Protein AF-A0A177B9H1-F1 (afdb_monomer)

Sequence (365 aa):
MNKQKKHYKTKKKESKLYCICKSTECKTFMIQCDICNEWYHGKCMGIEEIYADCINSFECSNCSASNKPDYSLDQEFQNKKNIKPRKRSNYDQTNQSYDIQCTGFQCLNNSRINSKYCCDECGIKVALKRIECILPERLQNWKDLPSDNDKFNKKISNLLRKRETCQQKLDHIDKMCQQKLDQIDKFKKLKYEEPSCTEEDNQEIICFICGHDLQISQSQKHFQKCYAKAESGYRFGTFCKCEKIISDVICNHYMESSQLYCKRLKLMCPEHYKEQVVPYEICGYPLSDNNLKFNLRNCRNYKSDCTIHYNWDRLLHANFHLQKFSLLCKLDTLNTEIMYLEKNFKNRGNFLGILLHNTKIENCT

Secondary structure (DSSP, 8-state):
-----------------BTTTTB---SS-EEE-TTT--EEEGGGGT--GGGGGG-SS---HHHHHH-----SS--SSSTTSS------------------B--STT--SBPPTT-SSSSHHHHHHHHHHHHHHHHHHHHHHHHH-HHHHHHHHHHHHHHHHHHHHHHHHHHHHHHHHHHHHHHHHHHTTSPP-----------EEE-TTT--EEEHHHHHHHHHHHHHHHHHTS--EESSPPPHHHHTTB---EETTTTEEE-SBGGG-TTT------TT-B---B-SSSS----S-B--SBTTT-STTTTHHHHHHHHHHHHHHHHHHHHHHHHHHHHHHHHHHHHHHSHHHHHH---------

InterPro domains:
  IPR001965 Zinc finger, PHD-type [SM00249] (18-64)
  IPR011011 Zinc finger, FYVE/PHD-type [SSF57903] (13-68)
  IPR013083 Zinc finger, RING/FYVE/PHD-type [G3DSA:3.30.40.10] (5-83)
  IPR019786 Zinc finger, PHD-type, conserved site [PS01359] (19-63)
  IPR019787 Zinc finger, PHD-finger [PF00628] (19-63)
  IPR022056 CpG binding protein, C-terminal [PF12269] (127-355)
  IPR037869 Spp1/CFP1 [PTHR46174] (8-359)

Organism: NCBI:txid1819745

Nearest PDB structures (foldseek):
  2f6j-assembly1_A  TM=9.057E-01  e=1.512E-03  Homo sapiens
  2ri7-assembly1_A  TM=9.192E-01  e=2.006E-03  Homo sapiens
  8f8z-assembly2_B  TM=9.195E-01  e=2.980E-03  Homo sapiens
  8f8z-assembly1_A  TM=9.159E-01  e=4.955E-03  Homo sapiens
  1wep-assembly1_A  TM=7.464E-01  e=9.624E-04  Mus musculus

Radius of gyration: 37.11 Å; Cα contacts (8 Å, |Δi|>4): 330; chains: 1; bounding box: 72×91×104 Å

Foldseek 3Di:
DDDDDDDDPDDPDPQDQAAPVRDSDPPADWDAAPPPRTIHGCVSQVHDPVCPVVPPHDHGPVRVVVPDPPPPDDPDPPCVVPPPPPPDPPDDPDDDPQLLFAPAVVGNHRADDVGSHVDVVSVVNVVVVVCVVVVVVLVVVVVVPVPVVVVLVVVLVVLVVVLVVLVVVLVVLVVVLVVLVVLLVVLQPDAFDDDPDDDQPQDWDADPQPRDIDGPLQNVVCNLVSVLVVCVVDDDFALDADDPLQVVQFQQDQDPVVNGGHGHGQLSNSPRDDDDDDPPGALQQQPDPDDSPNDPDGHRDHQVPRSPCNCVSSVVSNVSSVVSNVSVVVSVVSVVVSVVSVVVVVVCVDPVNSVPPPPPPPPPD

pLDDT: mean 75.17, std 17.94, range [24.38, 97.0]

Structure (mmCIF, N/CA/C/O backbone):
data_AF-A0A177B9H1-F1
#
_entry.id   AF-A0A177B9H1-F1
#
loop_
_atom_site.group_PDB
_atom_site.id
_atom_site.type_symbol
_atom_site.label_atom_id
_atom_site.label_alt_id
_atom_site.label_comp_id
_atom_site.label_asym_id
_atom_site.label_entity_id
_atom_site.label_seq_id
_atom_site.pdbx_PDB_ins_code
_atom_site.Cartn_x
_atom_site.Cartn_y
_atom_site.Cartn_z
_atom_site.occupancy
_atom_site.B_iso_or_equiv
_atom_site.auth_seq_id
_atom_site.auth_comp_id
_atom_site.auth_asym_id
_atom_site.auth_atom_id
_atom_site.pdbx_PDB_model_num
ATOM 1 N N . MET A 1 1 ? -15.340 69.967 6.633 1.00 30.83 1 MET A N 1
ATOM 2 C CA . MET A 1 1 ? -14.001 70.585 6.774 1.00 30.83 1 MET A CA 1
ATOM 3 C C . MET A 1 1 ? -13.143 69.731 7.708 1.00 30.83 1 MET A C 1
ATOM 5 O O . MET A 1 1 ? -13.644 69.318 8.739 1.00 30.83 1 MET A O 1
ATOM 9 N N . ASN A 1 2 ? -11.893 69.474 7.293 1.00 27.61 2 ASN A N 1
ATOM 10 C CA . ASN A 1 2 ? -10.672 69.152 8.068 1.00 27.61 2 ASN A CA 1
ATOM 11 C C . ASN A 1 2 ? -10.714 67.971 9.064 1.00 27.61 2 ASN A C 1
ATOM 13 O O . ASN A 1 2 ? -11.135 68.126 10.199 1.00 27.61 2 ASN A O 1
ATOM 17 N N . LYS A 1 3 ? -10.303 66.742 8.702 1.00 24.38 3 LYS A N 1
ATOM 18 C CA . LYS A 1 3 ? -8.914 66.257 8.466 1.00 24.38 3 LYS A CA 1
ATOM 19 C C . LYS A 1 3 ? -7.887 66.797 9.474 1.00 24.38 3 LYS A C 1
ATOM 21 O O . LYS A 1 3 ? -7.246 67.811 9.217 1.00 24.38 3 LYS A O 1
ATOM 26 N N . GLN A 1 4 ? -7.659 66.057 10.561 1.00 29.16 4 GLN A N 1
ATOM 27 C CA . GLN A 1 4 ? -6.457 66.192 11.387 1.00 29.16 4 GLN A CA 1
ATOM 28 C C . GLN A 1 4 ? -5.379 65.223 10.883 1.00 29.16 4 GLN A C 1
ATOM 30 O O . GLN A 1 4 ? -5.514 64.005 10.963 1.00 29.16 4 GLN A O 1
ATOM 35 N N . LYS A 1 5 ? -4.309 65.792 10.320 1.00 31.75 5 LYS A N 1
ATOM 36 C CA . LYS A 1 5 ? -3.072 65.098 9.956 1.00 31.75 5 LYS A CA 1
ATOM 37 C C . LYS A 1 5 ? -2.207 64.960 11.212 1.00 31.75 5 LYS A C 1
ATOM 39 O O . LYS A 1 5 ? -1.853 65.971 11.809 1.00 31.75 5 LYS A O 1
ATOM 44 N N . LYS A 1 6 ? -1.799 63.740 11.570 1.00 29.11 6 LYS A N 1
ATOM 45 C CA . LYS A 1 6 ? -0.628 63.512 12.428 1.00 29.11 6 LYS A CA 1
ATOM 46 C C . LYS A 1 6 ? 0.410 62.713 11.648 1.00 29.11 6 LYS A C 1
ATOM 48 O O . LYS A 1 6 ? 0.167 61.590 11.218 1.00 29.11 6 LYS A O 1
ATOM 53 N N . HIS A 1 7 ? 1.546 63.368 11.430 1.00 30.47 7 HIS A N 1
ATOM 54 C CA . HIS A 1 7 ? 2.765 62.818 10.857 1.00 30.47 7 HIS A CA 1
ATOM 55 C C . HIS A 1 7 ? 3.264 61.640 11.699 1.00 30.47 7 HIS A C 1
ATOM 57 O O . HIS A 1 7 ? 3.720 61.836 12.824 1.00 30.47 7 HIS A O 1
ATOM 63 N N . TYR A 1 8 ? 3.259 60.436 11.131 1.00 29.42 8 TYR A N 1
ATOM 64 C CA . TYR A 1 8 ? 4.104 59.350 11.613 1.00 29.42 8 TYR A CA 1
ATOM 65 C C . TYR A 1 8 ? 5.418 59.379 10.834 1.00 29.42 8 TYR A C 1
ATOM 67 O O . TYR A 1 8 ? 5.444 59.197 9.618 1.00 29.42 8 TYR A O 1
ATOM 75 N N . LYS A 1 9 ? 6.514 59.652 11.552 1.00 31.23 9 LYS A N 1
ATOM 76 C CA . LYS A 1 9 ? 7.892 59.517 11.069 1.00 31.23 9 LYS A CA 1
ATOM 77 C C . LYS A 1 9 ? 8.084 58.099 10.521 1.00 31.23 9 LYS A C 1
ATOM 79 O O . LYS A 1 9 ? 8.057 57.130 11.277 1.00 31.23 9 LYS A O 1
ATOM 84 N N . THR A 1 10 ? 8.291 57.975 9.216 1.00 31.78 10 THR A N 1
ATOM 85 C CA . THR A 1 10 ? 8.686 56.721 8.572 1.00 31.78 10 THR A CA 1
ATOM 86 C C . THR A 1 10 ? 10.082 56.335 9.056 1.00 31.78 10 THR A C 1
ATOM 88 O O . THR A 1 10 ? 11.068 56.974 8.688 1.00 31.78 10 THR A O 1
ATOM 91 N N . LYS A 1 11 ? 10.177 55.291 9.888 1.00 34.62 11 LYS A N 1
ATOM 92 C CA . LYS A 1 11 ? 11.437 54.574 10.125 1.00 34.62 11 LYS A CA 1
ATOM 93 C C . LYS A 1 11 ? 11.951 54.096 8.761 1.00 34.62 11 LYS A C 1
ATOM 95 O O . LYS A 1 11 ? 11.269 53.309 8.107 1.00 34.62 11 LYS A O 1
ATOM 100 N N . LYS A 1 12 ? 13.120 54.584 8.327 1.00 37.75 12 LYS A N 1
ATOM 101 C CA . LYS A 1 12 ? 13.877 54.017 7.199 1.00 37.75 12 LYS A CA 1
ATOM 102 C C . LYS A 1 12 ? 14.084 52.528 7.499 1.00 37.75 12 LYS A C 1
ATOM 104 O O . LYS A 1 12 ? 14.870 52.190 8.375 1.00 37.75 12 LYS A O 1
ATOM 109 N N . LYS A 1 13 ? 13.329 51.653 6.830 1.00 38.31 13 LYS A N 1
ATOM 110 C CA . LYS A 1 13 ? 13.649 50.225 6.765 1.00 38.31 13 LYS A CA 1
ATOM 111 C C . LYS A 1 13 ? 14.829 50.108 5.811 1.00 38.31 13 LYS A C 1
ATOM 113 O O . LYS A 1 13 ? 14.698 50.502 4.655 1.00 38.31 13 LYS A O 1
ATOM 118 N N . GLU A 1 14 ? 15.960 49.619 6.298 1.00 45.00 14 GLU A N 1
ATOM 119 C CA . GLU A 1 14 ? 17.058 49.163 5.448 1.00 45.00 14 GLU A CA 1
ATOM 120 C C . GLU A 1 14 ? 16.496 48.117 4.482 1.00 45.00 14 GLU A C 1
ATOM 122 O O . GLU A 1 14 ? 16.115 47.011 4.865 1.00 45.00 14 GLU A O 1
ATOM 127 N N . SER A 1 15 ? 16.316 48.525 3.229 1.00 51.44 15 SER A N 1
ATOM 128 C CA . SER A 1 15 ? 15.744 47.691 2.187 1.00 51.44 15 SER A CA 1
ATOM 129 C C . SER A 1 15 ? 16.822 46.730 1.708 1.00 51.44 15 SER A C 1
ATOM 131 O O . SER A 1 15 ? 17.723 47.129 0.970 1.00 51.44 15 SER A O 1
ATOM 133 N N . LYS A 1 16 ? 16.745 45.479 2.160 1.00 56.03 16 LYS A N 1
ATOM 134 C CA . LYS A 1 16 ? 17.599 44.392 1.678 1.00 56.03 16 LYS A CA 1
ATOM 135 C C . LYS A 1 16 ? 17.410 44.286 0.156 1.00 56.03 16 LYS A C 1
ATOM 137 O O . LYS A 1 16 ? 16.281 44.154 -0.312 1.00 56.03 16 LYS A O 1
ATOM 142 N N . LEU A 1 17 ? 18.492 44.477 -0.596 1.00 69.62 17 LEU A N 1
ATOM 143 C CA . LEU A 1 17 ? 18.491 44.437 -2.058 1.00 69.62 17 LEU A CA 1
ATOM 144 C C . LEU A 1 17 ? 18.543 42.975 -2.499 1.00 69.62 17 LEU A C 1
ATOM 146 O O . LEU A 1 17 ? 19.390 42.231 -2.013 1.00 69.62 17 LEU A O 1
ATOM 150 N N . TYR A 1 18 ? 17.664 42.593 -3.419 1.00 67.06 18 TYR A N 1
ATOM 151 C CA . TYR A 1 18 ? 17.608 41.245 -3.985 1.00 67.06 18 TYR A CA 1
ATOM 152 C C . TYR A 1 18 ? 17.749 41.308 -5.509 1.00 67.06 18 TYR A C 1
ATOM 154 O O . TYR A 1 18 ? 17.610 42.381 -6.110 1.00 67.06 18 TYR A O 1
ATOM 162 N N . CYS A 1 19 ? 17.960 40.145 -6.130 1.00 73.75 19 CYS A N 1
ATOM 163 C CA . CYS A 1 19 ? 18.081 39.960 -7.573 1.00 73.75 19 CYS A CA 1
ATOM 164 C C . CYS A 1 19 ? 19.304 40.663 -8.208 1.00 73.75 19 CYS A C 1
ATOM 166 O O . CYS A 1 19 ? 19.915 41.576 -7.651 1.00 73.75 19 CYS A O 1
ATOM 168 N N . ILE A 1 20 ? 19.652 40.270 -9.437 1.00 78.31 20 ILE A N 1
ATOM 169 C CA . ILE A 1 20 ? 20.713 40.916 -10.232 1.00 78.31 20 ILE A CA 1
ATOM 170 C C . ILE A 1 20 ? 20.421 42.393 -10.531 1.00 78.31 20 ILE A C 1
ATOM 172 O O . ILE A 1 20 ? 21.345 43.180 -10.723 1.00 78.31 20 ILE A O 1
ATOM 176 N N . CYS A 1 21 ? 19.145 42.787 -10.542 1.00 76.25 21 CYS A N 1
ATOM 177 C CA . CYS A 1 21 ? 18.735 44.160 -10.811 1.00 76.25 21 CYS A CA 1
ATOM 178 C C . CYS A 1 21 ? 18.883 45.090 -9.597 1.00 76.25 21 CYS A C 1
ATOM 180 O O . CYS A 1 21 ? 18.660 46.289 -9.745 1.00 76.25 21 CYS A O 1
ATOM 182 N N . LYS A 1 22 ? 19.228 44.555 -8.411 1.00 69.19 22 LYS A N 1
ATOM 183 C CA . LYS A 1 22 ? 19.395 45.305 -7.153 1.00 69.19 22 LYS A CA 1
ATOM 184 C C . LYS A 1 22 ? 18.232 46.272 -6.889 1.00 69.19 22 LYS A C 1
ATOM 186 O O . LYS A 1 22 ? 18.444 47.435 -6.552 1.00 69.19 22 LYS A O 1
ATOM 191 N N . SER A 1 23 ? 17.003 45.789 -7.075 1.00 67.44 23 SER A N 1
ATOM 192 C CA . SER A 1 23 ? 15.781 46.572 -6.851 1.00 67.44 23 SER A CA 1
ATOM 193 C C . SER A 1 23 ? 15.156 46.225 -5.499 1.00 67.44 23 SER A C 1
ATOM 195 O O . SER A 1 23 ? 15.306 45.113 -4.994 1.00 67.44 23 SER A O 1
ATOM 197 N N . THR A 1 24 ? 14.447 47.187 -4.911 1.00 58.44 24 THR A N 1
ATOM 198 C CA . THR A 1 24 ? 13.703 47.042 -3.648 1.00 58.44 24 THR A CA 1
ATOM 199 C C . THR A 1 24 ? 12.245 46.631 -3.867 1.00 58.44 24 THR A C 1
ATOM 201 O O . THR A 1 24 ? 11.474 46.519 -2.913 1.00 58.44 24 THR A O 1
ATOM 204 N N . GLU A 1 25 ? 11.841 46.420 -5.121 1.00 57.66 25 GLU A N 1
ATOM 205 C CA . GLU A 1 25 ? 10.473 46.060 -5.478 1.00 57.66 25 GLU A CA 1
ATOM 206 C C . GLU A 1 25 ? 10.204 44.568 -5.231 1.00 57.66 25 GLU A C 1
ATOM 208 O O . GLU A 1 25 ? 10.596 43.704 -6.011 1.00 57.66 25 GLU A O 1
ATOM 213 N N . CYS A 1 26 ? 9.489 44.266 -4.144 1.00 56.72 26 CYS A N 1
ATOM 214 C CA . CYS A 1 26 ? 9.089 42.904 -3.756 1.00 56.72 26 CYS A CA 1
ATOM 215 C C . CYS A 1 26 ? 7.697 42.491 -4.276 1.00 56.72 26 CYS A C 1
ATOM 217 O O . CYS A 1 26 ? 7.102 41.555 -3.750 1.00 56.72 26 CYS A O 1
ATOM 219 N N . LYS A 1 27 ? 7.105 43.244 -5.214 1.00 60.78 27 LYS A N 1
ATOM 220 C CA . LYS A 1 27 ? 5.706 43.046 -5.653 1.00 60.78 27 LYS A CA 1
ATOM 221 C C . LYS A 1 27 ? 5.550 42.135 -6.875 1.00 60.78 27 LYS A C 1
ATOM 223 O O . LYS A 1 27 ? 4.429 41.913 -7.313 1.00 60.78 27 LYS A O 1
ATOM 228 N N . THR A 1 28 ? 6.648 41.651 -7.441 1.00 68.00 28 THR A N 1
ATOM 229 C CA . THR A 1 28 ? 6.670 40.762 -8.608 1.00 68.00 28 THR A CA 1
ATOM 230 C C . THR A 1 28 ? 7.094 39.361 -8.185 1.00 68.00 28 THR A C 1
ATOM 232 O O . THR A 1 28 ? 7.795 39.209 -7.188 1.00 68.00 28 THR A O 1
ATOM 235 N N . PHE A 1 29 ? 6.668 38.339 -8.931 1.00 81.06 29 PHE A N 1
ATOM 236 C CA . PHE A 1 29 ? 7.043 36.947 -8.685 1.00 81.06 29 PHE A CA 1
ATOM 237 C C . PHE A 1 29 ? 8.572 36.788 -8.559 1.00 81.06 29 PHE A C 1
ATOM 239 O O . PHE A 1 29 ? 9.335 37.250 -9.420 1.00 81.06 29 PHE A O 1
ATOM 246 N N . MET A 1 30 ? 9.010 36.140 -7.475 1.00 83.06 30 MET A N 1
ATOM 247 C CA . MET A 1 30 ? 10.416 35.876 -7.177 1.00 83.06 30 MET A CA 1
ATOM 248 C C . MET A 1 30 ? 10.649 34.385 -6.945 1.00 83.06 30 MET A C 1
ATOM 250 O O . MET A 1 30 ? 9.826 33.711 -6.334 1.00 83.06 30 MET A O 1
ATOM 254 N N . ILE A 1 31 ? 11.803 33.905 -7.393 1.00 83.69 31 ILE A N 1
ATOM 255 C CA . ILE A 1 31 ? 12.266 32.528 -7.258 1.00 83.69 31 ILE A CA 1
ATOM 256 C C . ILE A 1 31 ? 13.622 32.514 -6.542 1.00 83.69 31 ILE A C 1
ATOM 258 O O . ILE A 1 31 ? 14.469 33.383 -6.776 1.00 83.69 31 ILE A O 1
ATOM 262 N N . GLN A 1 32 ? 13.812 31.563 -5.631 1.00 87.06 32 GLN A N 1
ATOM 263 C CA . GLN A 1 32 ? 15.040 31.415 -4.851 1.00 87.06 32 GLN A CA 1
ATOM 264 C C . GLN A 1 32 ? 15.987 30.433 -5.541 1.00 87.06 32 GLN A C 1
ATOM 266 O O . GLN A 1 32 ? 15.552 29.385 -6.003 1.00 87.06 32 GLN A O 1
ATOM 271 N N . CYS A 1 33 ? 17.271 30.779 -5.628 1.00 84.94 33 CYS A N 1
ATOM 272 C CA . CYS A 1 33 ? 18.298 29.867 -6.127 1.00 84.94 33 CYS A CA 1
ATOM 273 C C . CYS A 1 33 ? 18.675 28.840 -5.057 1.00 84.94 33 CYS A C 1
ATOM 275 O O . CYS A 1 33 ? 19.060 29.237 -3.961 1.00 84.94 33 CYS A O 1
ATOM 277 N N . ASP A 1 34 ? 18.681 27.554 -5.396 1.00 85.06 34 ASP A N 1
ATOM 278 C CA . ASP A 1 34 ? 18.975 26.465 -4.449 1.00 85.06 34 ASP A CA 1
ATOM 279 C C . ASP A 1 34 ? 20.462 26.359 -4.062 1.00 85.06 34 ASP A C 1
ATOM 281 O O . ASP A 1 34 ? 20.826 25.612 -3.156 1.00 85.06 34 ASP A O 1
ATOM 285 N N . ILE A 1 35 ? 21.345 27.094 -4.750 1.00 82.19 35 ILE A N 1
ATOM 286 C CA . ILE A 1 35 ? 22.801 27.022 -4.542 1.00 82.19 35 ILE A CA 1
ATOM 287 C C . ILE A 1 35 ? 23.322 28.212 -3.739 1.00 82.19 35 ILE A C 1
ATOM 289 O O . ILE A 1 35 ? 24.068 28.027 -2.781 1.00 82.19 35 ILE A O 1
ATOM 293 N N . CYS A 1 36 ? 22.944 29.442 -4.100 1.00 82.19 36 CYS A N 1
ATOM 294 C CA . CYS A 1 36 ? 23.350 30.636 -3.347 1.00 82.19 36 CYS A CA 1
ATOM 295 C C . CYS A 1 36 ? 22.287 31.137 -2.366 1.00 82.19 36 CYS A C 1
ATOM 297 O O . CYS A 1 36 ? 22.558 32.080 -1.628 1.00 82.19 36 CYS A O 1
ATOM 299 N N . ASN A 1 37 ? 21.091 30.539 -2.352 1.00 80.19 37 ASN A N 1
ATOM 300 C CA . ASN A 1 37 ? 19.955 30.929 -1.512 1.00 80.19 37 ASN A CA 1
ATOM 301 C C . ASN A 1 37 ? 19.479 32.385 -1.699 1.00 80.19 37 ASN A C 1
ATOM 303 O O . ASN A 1 37 ? 18.684 32.874 -0.893 1.00 80.19 37 ASN A O 1
ATOM 307 N N . GLU A 1 38 ? 19.911 33.064 -2.766 1.00 82.25 38 GLU A N 1
ATOM 308 C CA . GLU A 1 38 ? 19.487 34.421 -3.123 1.00 82.25 38 GLU A CA 1
ATOM 309 C C . GLU A 1 38 ? 18.176 34.423 -3.921 1.00 82.25 38 GLU A C 1
ATOM 311 O O . GLU A 1 38 ? 17.878 33.492 -4.676 1.00 82.25 38 GLU A O 1
ATOM 316 N N . TRP A 1 39 ? 17.400 35.499 -3.767 1.00 84.44 39 TRP A N 1
ATOM 317 C CA . TRP A 1 39 ? 16.092 35.669 -4.403 1.00 84.44 39 TRP A CA 1
ATOM 318 C C . TRP A 1 39 ? 16.190 36.505 -5.677 1.00 84.44 39 TRP A C 1
ATOM 320 O O . TRP A 1 39 ? 16.769 37.593 -5.678 1.00 84.44 39 TRP A O 1
ATOM 330 N N . TYR A 1 40 ? 15.564 36.029 -6.751 1.00 84.25 40 TYR A N 1
ATOM 331 C CA . TYR A 1 40 ? 15.584 36.664 -8.065 1.00 84.25 40 TYR A CA 1
ATOM 332 C C . TYR A 1 40 ? 14.171 36.886 -8.587 1.00 84.25 40 TYR A C 1
ATOM 334 O O . TYR A 1 40 ? 13.300 36.046 -8.405 1.00 84.25 40 TYR A O 1
ATOM 342 N N . HIS A 1 41 ? 13.931 37.994 -9.283 1.00 82.19 41 HIS A N 1
ATOM 343 C CA . HIS A 1 41 ? 12.664 38.190 -9.988 1.00 82.19 41 HIS A CA 1
ATOM 344 C C . HIS A 1 41 ? 12.582 37.236 -11.178 1.00 82.19 41 HIS A C 1
ATOM 346 O O . HIS A 1 41 ? 13.526 37.176 -11.968 1.00 82.19 41 HIS A O 1
ATOM 352 N N . GLY A 1 42 ? 11.442 36.560 -11.362 1.00 80.38 42 GLY A N 1
ATOM 353 C CA . GLY A 1 42 ? 11.249 35.637 -12.488 1.00 80.38 42 GLY A CA 1
ATOM 354 C C . GLY A 1 42 ? 11.546 36.307 -13.831 1.00 80.38 42 GLY A C 1
ATOM 355 O O . GLY A 1 42 ? 12.326 35.792 -14.626 1.00 80.38 42 GLY A O 1
ATOM 356 N N . LYS A 1 43 ? 11.086 37.552 -14.015 1.00 79.25 43 LYS A N 1
ATOM 357 C CA . LYS A 1 43 ? 11.372 38.359 -15.213 1.00 79.25 43 LYS A CA 1
ATOM 358 C C . LYS A 1 43 ? 12.867 38.616 -15.444 1.00 79.25 43 LYS A C 1
ATOM 360 O O . LYS A 1 43 ? 13.307 38.618 -16.589 1.00 79.25 43 LYS A O 1
ATOM 365 N N . CYS A 1 44 ? 13.654 38.819 -14.386 1.00 79.81 44 CYS A N 1
ATOM 366 C CA . CYS A 1 44 ? 15.105 39.008 -14.500 1.00 79.81 44 CYS A CA 1
ATOM 367 C C . CYS A 1 44 ? 15.843 37.710 -14.849 1.00 79.81 44 CYS A C 1
ATOM 369 O O . CYS A 1 44 ? 16.949 37.771 -15.375 1.00 79.81 44 CYS A O 1
ATOM 371 N N . MET A 1 45 ? 15.223 36.561 -14.582 1.00 78.25 45 MET A N 1
ATOM 372 C CA . MET A 1 45 ? 15.752 35.230 -14.884 1.00 78.25 45 MET A CA 1
ATOM 373 C C . MET A 1 45 ? 15.102 34.593 -16.121 1.00 78.25 45 MET A C 1
ATOM 375 O O . MET A 1 45 ? 15.389 33.442 -16.429 1.00 78.25 45 MET A O 1
ATOM 379 N N . GLY A 1 46 ? 14.244 35.329 -16.842 1.00 76.19 46 GLY A N 1
ATOM 380 C CA . GLY A 1 46 ? 13.544 34.836 -18.032 1.00 76.19 46 GLY A CA 1
ATOM 381 C C . GLY A 1 46 ? 12.462 33.788 -17.746 1.00 76.19 46 GLY A C 1
ATOM 382 O O . GLY A 1 46 ? 12.105 33.032 -18.642 1.00 76.19 46 GLY A O 1
ATOM 383 N N . ILE A 1 47 ? 11.956 33.729 -16.512 1.00 78.50 47 ILE A N 1
ATOM 384 C CA . ILE A 1 47 ? 10.924 32.790 -16.067 1.00 78.50 47 ILE A CA 1
ATOM 385 C C . ILE A 1 47 ? 9.598 33.535 -15.928 1.00 78.50 47 ILE A C 1
ATOM 387 O O . ILE A 1 47 ? 9.473 34.477 -15.138 1.00 78.50 47 ILE A O 1
ATOM 391 N N . GLU A 1 48 ? 8.603 33.095 -16.692 1.00 74.88 48 GLU A N 1
ATOM 392 C CA . GLU A 1 48 ? 7.219 33.537 -16.533 1.00 74.88 48 GLU A CA 1
ATOM 393 C C . GLU A 1 48 ? 6.558 32.801 -15.360 1.00 74.88 48 GLU A C 1
ATOM 395 O O . GLU A 1 48 ? 6.827 31.627 -15.113 1.00 74.88 48 GLU A O 1
ATOM 400 N N . GLU A 1 49 ? 5.667 33.492 -14.649 1.00 75.25 49 GLU A N 1
ATOM 401 C CA . GLU A 1 49 ? 5.010 33.005 -13.426 1.00 75.25 49 GLU A CA 1
ATOM 402 C C . GLU A 1 49 ? 4.257 31.678 -13.633 1.00 75.25 49 GLU A C 1
ATOM 404 O O . GLU A 1 49 ? 4.251 30.828 -12.750 1.00 75.25 49 GLU A O 1
ATOM 409 N N . ILE A 1 50 ? 3.723 31.442 -14.836 1.00 69.12 50 ILE A N 1
ATOM 410 C CA . ILE A 1 50 ? 3.015 30.204 -15.201 1.00 69.12 50 ILE A CA 1
ATOM 411 C C . ILE A 1 50 ? 3.892 28.941 -15.163 1.00 69.12 50 ILE A C 1
ATOM 413 O O . ILE A 1 50 ? 3.361 27.838 -15.068 1.00 69.12 50 ILE A O 1
ATOM 417 N N . TYR A 1 51 ? 5.221 29.078 -15.237 1.00 67.81 51 TYR A N 1
ATOM 418 C CA . TYR A 1 51 ? 6.153 27.945 -15.192 1.00 67.81 51 TYR A CA 1
ATOM 419 C C . TYR A 1 51 ? 6.723 27.698 -13.792 1.00 67.81 51 TYR A C 1
ATOM 421 O O . TYR A 1 51 ? 7.419 26.703 -13.600 1.00 67.81 51 TYR A O 1
ATOM 429 N N . ALA A 1 52 ? 6.425 28.564 -12.816 1.00 67.56 52 ALA A N 1
ATOM 430 C CA . ALA A 1 52 ? 6.965 28.483 -11.460 1.00 67.56 52 ALA A CA 1
ATOM 431 C C . ALA A 1 52 ? 6.658 27.140 -10.782 1.00 67.56 52 ALA A C 1
ATOM 433 O O . ALA A 1 52 ? 7.554 26.516 -10.219 1.00 67.56 52 ALA A O 1
ATOM 434 N N . ASP A 1 53 ? 5.425 26.651 -10.930 1.00 67.44 53 ASP A N 1
ATOM 435 C CA . ASP A 1 53 ? 4.956 25.402 -10.315 1.00 67.44 53 ASP A CA 1
ATOM 436 C C . ASP A 1 53 ? 5.594 24.139 -10.924 1.00 67.44 53 ASP A C 1
ATOM 438 O O . ASP A 1 53 ? 5.486 23.049 -10.366 1.00 67.44 53 ASP A O 1
ATOM 442 N N . CYS A 1 54 ? 6.261 24.268 -12.076 1.00 67.62 54 CYS A N 1
ATOM 443 C CA . CYS A 1 54 ? 6.942 23.166 -12.758 1.00 67.62 54 CYS A CA 1
ATOM 444 C C . CYS A 1 54 ? 8.454 23.121 -12.475 1.00 67.62 54 CYS A C 1
ATOM 446 O O . CYS A 1 54 ? 9.128 22.182 -12.908 1.00 67.62 54 CYS A O 1
ATOM 448 N N . ILE A 1 55 ? 9.010 24.124 -11.784 1.00 74.12 55 ILE A N 1
ATOM 449 C CA . ILE A 1 55 ? 10.446 24.219 -11.505 1.00 74.12 55 ILE A CA 1
ATOM 450 C C . ILE A 1 55 ? 10.723 23.608 -10.127 1.00 74.12 55 ILE A C 1
ATOM 452 O O . ILE A 1 55 ? 10.570 24.257 -9.100 1.00 74.12 55 ILE A O 1
ATOM 456 N N . ASN A 1 56 ? 11.158 22.345 -10.113 1.00 71.12 56 ASN A N 1
ATOM 457 C CA . ASN A 1 56 ? 11.492 21.627 -8.874 1.00 71.12 56 ASN A CA 1
ATOM 458 C C . ASN A 1 56 ? 12.850 22.027 -8.268 1.00 71.12 56 ASN A C 1
ATOM 460 O O . ASN A 1 56 ? 13.077 21.778 -7.089 1.00 71.12 56 ASN A O 1
ATOM 464 N N . SER A 1 57 ? 13.756 22.587 -9.073 1.00 78.31 57 SER A N 1
ATOM 465 C CA . SER A 1 57 ? 15.044 23.119 -8.619 1.00 78.31 57 SER A CA 1
ATOM 466 C C . SER A 1 57 ? 15.471 24.269 -9.522 1.00 78.31 57 SER A C 1
ATOM 468 O O . SER A 1 57 ? 15.488 24.106 -10.748 1.00 78.31 57 SER A O 1
ATOM 470 N N . PHE A 1 58 ? 15.829 25.409 -8.940 1.00 83.12 58 PHE A N 1
ATOM 471 C CA . PHE A 1 58 ? 16.233 26.600 -9.676 1.00 83.12 58 PHE A CA 1
ATOM 472 C C . PHE A 1 58 ? 17.677 26.983 -9.360 1.00 83.12 58 PHE A C 1
ATOM 474 O O . PHE A 1 58 ? 18.047 27.261 -8.221 1.00 83.12 58 PHE A O 1
ATOM 481 N N . GLU A 1 59 ? 18.492 27.064 -10.406 1.00 84.12 59 GLU A N 1
ATOM 482 C CA . GLU A 1 59 ? 19.870 27.533 -10.338 1.00 84.12 59 GLU A CA 1
ATOM 483 C C . GLU A 1 59 ? 19.975 28.887 -11.050 1.00 84.12 59 GLU A C 1
ATOM 485 O O . GLU A 1 59 ? 19.601 29.027 -12.216 1.00 84.12 59 GLU A O 1
ATOM 490 N N . CYS A 1 60 ? 20.472 29.912 -10.352 1.00 81.75 60 CYS A N 1
ATOM 491 C CA . CYS A 1 60 ? 20.647 31.227 -10.960 1.00 81.75 60 CYS A CA 1
ATOM 492 C C . CYS A 1 60 ? 21.834 31.239 -11.931 1.00 81.75 60 CYS A C 1
ATOM 494 O O . CYS A 1 60 ? 22.781 30.470 -11.774 1.00 81.75 60 CYS A O 1
ATOM 496 N N . SER A 1 61 ? 21.847 32.190 -12.872 1.00 79.25 61 SER A N 1
ATOM 497 C CA . SER A 1 61 ? 22.894 32.311 -13.900 1.00 79.25 61 SER A CA 1
ATOM 498 C C . SER A 1 61 ? 24.319 32.373 -13.337 1.00 79.25 61 SER A C 1
ATOM 500 O O . SER A 1 61 ? 25.273 31.991 -14.012 1.00 79.25 61 SER A O 1
ATOM 502 N N . ASN A 1 62 ? 24.475 32.863 -12.103 1.00 78.38 62 ASN A N 1
ATOM 503 C CA . ASN A 1 62 ? 25.771 32.950 -11.441 1.00 78.38 62 ASN A CA 1
ATOM 504 C C . ASN A 1 62 ? 26.199 31.600 -10.844 1.00 78.38 62 ASN A C 1
ATOM 506 O O . ASN A 1 62 ? 27.370 31.236 -10.925 1.00 78.38 62 ASN A O 1
ATOM 510 N N . CYS A 1 63 ? 25.257 30.834 -10.289 1.00 78.25 63 CYS A N 1
ATOM 511 C CA . CYS A 1 63 ? 25.503 29.495 -9.759 1.00 78.25 63 CYS A CA 1
ATOM 512 C C . CYS A 1 63 ? 25.708 28.472 -10.881 1.00 78.25 63 CYS A C 1
ATOM 514 O O . CYS A 1 63 ?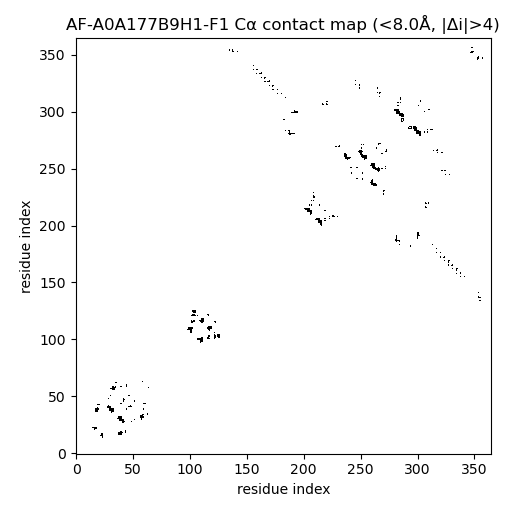 26.688 27.734 -10.827 1.00 78.25 63 CYS A O 1
ATOM 516 N N . SER A 1 64 ? 24.932 28.559 -11.970 1.00 72.81 64 SER A N 1
ATOM 517 C CA . SER A 1 64 ? 25.115 27.715 -13.163 1.00 72.81 64 SER A CA 1
ATOM 518 C C . SER A 1 64 ? 26.459 27.940 -13.850 1.00 72.81 64 SER A C 1
ATOM 520 O O . SER A 1 64 ? 26.985 27.054 -14.516 1.00 72.81 64 SER A O 1
ATOM 522 N N . ALA A 1 65 ? 27.027 29.144 -13.717 1.00 66.25 65 ALA A N 1
ATOM 523 C CA . ALA A 1 65 ? 28.361 29.452 -14.224 1.00 66.25 65 ALA A CA 1
ATOM 524 C C . ALA A 1 65 ? 29.483 28.974 -13.282 1.00 66.25 65 ALA A C 1
ATOM 526 O O . ALA A 1 65 ? 30.599 28.744 -13.750 1.00 66.25 65 ALA A O 1
ATOM 527 N N . SER A 1 66 ? 29.189 28.826 -11.985 1.00 59.72 66 SER A N 1
ATOM 528 C CA . SER A 1 66 ? 30.156 28.489 -10.931 1.00 59.72 66 SER A CA 1
ATOM 529 C C . SER A 1 66 ? 30.245 26.983 -10.654 1.00 59.72 66 SER A C 1
ATOM 531 O O . SER A 1 66 ? 31.313 26.504 -10.289 1.00 59.72 66 SER A O 1
ATOM 533 N N . ASN A 1 67 ? 29.176 26.214 -10.896 1.00 48.66 67 ASN A N 1
ATOM 534 C CA . ASN A 1 67 ? 29.163 24.747 -10.828 1.00 48.66 67 ASN A CA 1
ATOM 535 C C . ASN A 1 67 ? 29.740 24.098 -12.096 1.00 48.66 67 ASN A C 1
ATOM 537 O O . ASN A 1 67 ? 29.116 23.250 -12.737 1.00 48.66 67 ASN A O 1
ATOM 541 N N . LYS A 1 68 ? 30.969 24.466 -12.464 1.00 40.72 68 LYS A N 1
ATOM 542 C CA . LYS A 1 68 ? 31.780 23.562 -13.279 1.00 40.72 68 LYS A CA 1
ATOM 543 C C . LYS A 1 68 ? 32.480 22.602 -12.318 1.00 40.72 68 LYS A C 1
ATOM 545 O O . LYS A 1 68 ? 33.252 23.083 -11.491 1.00 40.72 68 LYS A O 1
ATOM 550 N N . PRO A 1 69 ? 32.240 21.280 -12.383 1.00 37.78 69 PRO A N 1
ATOM 551 C CA . PRO A 1 69 ? 33.136 20.347 -11.721 1.00 37.78 69 PRO A CA 1
ATOM 552 C C . PRO A 1 69 ? 34.548 20.578 -12.265 1.00 37.78 69 PRO A C 1
ATOM 554 O O . PRO A 1 69 ? 34.724 20.845 -13.458 1.00 37.78 69 PRO A O 1
ATOM 557 N N . ASP A 1 70 ? 35.526 20.511 -11.369 1.00 42.00 70 ASP A N 1
ATOM 558 C CA . ASP A 1 70 ? 36.947 20.636 -11.667 1.00 42.00 70 ASP A CA 1
ATOM 559 C C . ASP A 1 70 ? 37.389 19.444 -12.534 1.00 42.00 70 ASP A C 1
ATOM 561 O O . ASP A 1 70 ? 37.868 18.422 -12.053 1.00 42.00 70 ASP A O 1
ATOM 565 N N . TYR A 1 71 ? 37.126 19.543 -13.837 1.00 37.81 71 TYR A N 1
ATOM 566 C CA . TYR A 1 71 ? 37.697 18.691 -14.869 1.00 37.81 71 TYR A CA 1
ATOM 567 C C . TYR A 1 71 ? 38.919 19.413 -15.428 1.00 37.81 71 TYR A C 1
ATOM 569 O O . TYR A 1 71 ? 38.900 20.054 -16.482 1.00 37.81 71 TYR A O 1
ATOM 577 N N . SER A 1 72 ? 40.027 19.273 -14.711 1.00 43.72 72 SER A N 1
ATOM 578 C CA . SER A 1 72 ? 41.351 19.273 -15.320 1.00 43.72 72 SER A CA 1
ATOM 579 C C . SER A 1 72 ? 41.464 18.020 -16.196 1.00 43.72 72 SER A C 1
ATOM 581 O O . SER A 1 72 ? 42.022 17.020 -15.774 1.00 43.72 72 SER A O 1
ATOM 583 N N . LEU A 1 73 ? 40.825 18.072 -17.373 1.00 48.94 73 LEU A N 1
ATOM 584 C CA . LEU A 1 73 ? 40.978 17.248 -18.586 1.00 48.94 73 LEU A CA 1
ATOM 585 C C . LEU A 1 73 ? 39.666 17.354 -19.383 1.00 48.94 73 LEU A C 1
ATOM 587 O O . LEU A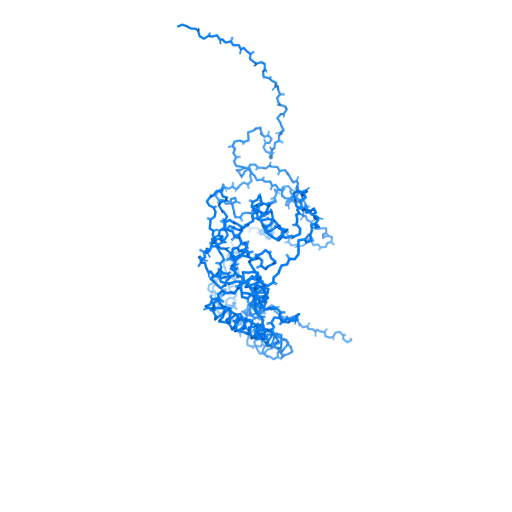 1 73 ? 38.843 16.458 -19.308 1.00 48.94 73 LEU A O 1
ATOM 591 N N . ASP A 1 74 ? 39.436 18.477 -20.074 1.00 38.38 74 ASP A N 1
ATOM 592 C CA . ASP A 1 74 ? 38.554 18.557 -21.259 1.00 38.38 74 ASP A CA 1
ATOM 593 C C . ASP A 1 74 ? 38.578 19.979 -21.857 1.00 38.38 74 ASP A C 1
ATOM 595 O O . ASP A 1 74 ? 37.602 20.731 -21.861 1.00 38.38 74 ASP A O 1
ATOM 599 N N . GLN A 1 75 ? 39.733 20.375 -22.404 1.00 41.78 75 GLN A N 1
ATOM 600 C CA . GLN A 1 75 ? 39.867 21.598 -23.211 1.00 41.78 75 GLN A CA 1
ATOM 601 C C . GLN A 1 75 ? 39.433 21.427 -24.683 1.00 41.78 75 GLN A C 1
ATOM 603 O O . GLN A 1 75 ? 39.629 22.341 -25.482 1.00 41.78 75 GLN A O 1
ATOM 608 N N . GLU A 1 76 ? 38.785 20.322 -25.079 1.00 40.97 76 GLU A N 1
ATOM 609 C CA . GLU A 1 76 ? 38.573 20.034 -26.512 1.00 40.97 76 GLU A CA 1
ATOM 610 C C . GLU A 1 76 ? 37.126 20.053 -27.045 1.00 40.97 76 GLU A C 1
ATOM 612 O O . GLU A 1 76 ? 36.942 19.993 -28.266 1.00 40.97 76 GLU A O 1
ATOM 617 N N . PHE A 1 77 ? 36.079 20.229 -26.221 1.00 43.84 77 PHE A N 1
ATOM 618 C CA . PHE A 1 77 ? 34.696 20.030 -26.712 1.00 43.84 77 PHE A CA 1
ATOM 619 C C . PHE A 1 77 ? 33.725 21.225 -26.711 1.00 43.84 77 PHE A C 1
ATOM 621 O O . PHE A 1 77 ? 32.669 21.113 -27.335 1.00 43.84 77 PHE A O 1
ATOM 628 N N . GLN A 1 78 ? 34.068 22.406 -26.176 1.00 39.62 78 GLN A N 1
ATOM 629 C CA . GLN A 1 78 ? 33.196 23.602 -26.289 1.00 39.62 78 GLN A CA 1
ATOM 630 C C . GLN A 1 78 ? 33.695 24.718 -27.223 1.00 39.62 78 GLN A C 1
ATOM 632 O O . GLN A 1 78 ? 32.928 25.623 -27.546 1.00 39.62 78 GLN A O 1
ATOM 637 N N . ASN A 1 79 ? 34.884 24.594 -27.822 1.00 39.78 79 ASN A N 1
ATOM 638 C CA . ASN A 1 79 ? 35.307 25.490 -28.913 1.00 39.78 79 ASN A CA 1
ATOM 639 C C . ASN A 1 79 ? 34.736 25.112 -30.299 1.00 39.78 79 ASN A C 1
ATOM 641 O O . ASN A 1 79 ? 35.089 25.725 -31.303 1.00 39.78 79 ASN A O 1
ATOM 645 N N . LYS A 1 80 ? 33.800 24.151 -30.383 1.00 44.12 80 LYS A N 1
ATOM 646 C CA . LYS A 1 80 ? 33.176 23.706 -31.648 1.00 44.12 80 LYS A CA 1
ATOM 647 C C . LYS A 1 80 ? 31.786 24.290 -31.950 1.00 44.12 80 LYS A C 1
ATOM 649 O O . LYS A 1 80 ? 31.142 23.829 -32.885 1.00 44.12 80 LYS A O 1
ATOM 654 N N . LYS A 1 81 ? 31.326 25.321 -31.226 1.00 41.12 81 LYS A N 1
ATOM 655 C CA . LYS A 1 81 ? 30.166 26.147 -31.650 1.00 41.12 81 LYS A CA 1
ATOM 656 C C . LYS A 1 81 ? 30.528 27.567 -32.098 1.00 41.12 81 LYS A C 1
ATOM 658 O O . LYS A 1 81 ? 29.684 28.243 -32.666 1.00 41.12 81 LYS A O 1
ATOM 663 N N . ASN A 1 82 ? 31.798 27.954 -31.964 1.00 41.06 82 ASN A N 1
ATOM 664 C CA . ASN A 1 82 ? 32.382 29.141 -32.598 1.00 41.06 82 ASN A CA 1
ATOM 665 C C . ASN A 1 82 ? 33.525 28.769 -33.553 1.00 41.06 82 ASN A C 1
ATOM 667 O O . ASN A 1 82 ? 34.479 29.528 -33.733 1.00 41.06 82 ASN A O 1
ATOM 671 N N . ILE A 1 83 ? 33.413 27.624 -34.234 1.00 39.34 83 ILE A N 1
ATOM 672 C CA . ILE A 1 83 ? 34.139 27.457 -35.491 1.00 39.34 83 ILE A CA 1
ATOM 673 C C . ILE A 1 83 ? 33.437 28.380 -36.485 1.00 39.34 83 ILE A C 1
ATOM 675 O O . ILE A 1 83 ? 32.482 27.995 -37.156 1.00 39.34 83 ILE A O 1
ATOM 679 N N . LYS A 1 84 ? 33.932 29.623 -36.587 1.00 43.81 84 LYS A N 1
ATOM 680 C CA . LYS A 1 84 ? 33.889 30.331 -37.869 1.00 43.81 84 LYS A CA 1
ATOM 681 C C . LYS A 1 84 ? 34.331 29.299 -38.906 1.00 43.81 84 LYS A C 1
ATOM 683 O O . LYS A 1 84 ? 35.373 28.675 -38.666 1.00 43.81 84 LYS A O 1
ATOM 688 N N . PRO A 1 85 ? 33.570 29.063 -39.991 1.00 36.34 85 PRO A N 1
ATOM 689 C CA . PRO A 1 85 ? 33.992 28.115 -41.012 1.00 36.34 85 PRO A CA 1
ATOM 690 C C . PRO A 1 85 ? 35.439 28.452 -41.339 1.00 36.34 85 PRO A C 1
ATOM 692 O O . PRO A 1 85 ? 35.753 29.629 -41.532 1.00 36.34 85 PRO A O 1
ATOM 695 N N . ARG A 1 86 ? 36.329 27.456 -41.242 1.00 38.47 86 ARG A N 1
ATOM 696 C CA . ARG A 1 86 ? 37.765 27.624 -41.463 1.00 38.47 86 ARG A CA 1
ATOM 697 C C . ARG A 1 86 ? 37.893 28.344 -42.802 1.00 38.47 86 ARG A C 1
ATOM 699 O O . ARG A 1 86 ? 37.657 27.727 -43.838 1.00 38.47 86 ARG A O 1
ATOM 706 N N . LYS A 1 87 ? 38.159 29.657 -42.777 1.00 41.94 87 LYS A N 1
ATOM 707 C CA . LYS A 1 87 ? 38.435 30.416 -43.990 1.00 41.94 87 LYS A CA 1
ATOM 708 C C . LYS A 1 87 ? 39.653 29.722 -44.573 1.00 41.94 87 LYS A C 1
ATOM 710 O O . LYS A 1 87 ? 40.733 29.785 -43.986 1.00 41.94 87 LYS A O 1
ATOM 715 N N . ARG A 1 88 ? 39.454 28.985 -45.670 1.00 38.97 88 ARG A N 1
ATOM 716 C CA . ARG A 1 88 ? 40.552 28.688 -46.583 1.00 38.97 88 ARG A CA 1
ATOM 717 C C . ARG A 1 88 ? 41.218 30.036 -46.849 1.00 38.97 88 ARG A C 1
ATOM 719 O O . ARG A 1 88 ? 40.522 31.040 -47.011 1.00 38.97 88 ARG A O 1
ATOM 726 N N . SER A 1 89 ? 42.539 30.044 -46.720 1.00 40.97 89 SER A N 1
ATOM 727 C CA . SER A 1 89 ? 43.417 31.175 -47.004 1.00 40.97 89 SER A CA 1
ATOM 728 C C . SER A 1 89 ? 42.877 32.004 -48.163 1.00 40.97 89 SER A C 1
ATOM 730 O O . SER A 1 89 ? 42.458 31.424 -49.162 1.00 40.97 89 SER A O 1
ATOM 732 N N . ASN A 1 90 ? 42.898 33.333 -48.011 1.00 47.47 90 ASN A N 1
ATOM 733 C CA . ASN A 1 90 ? 42.740 34.273 -49.117 1.00 47.47 90 ASN A CA 1
ATOM 734 C C . ASN A 1 90 ? 43.649 33.822 -50.266 1.00 47.47 90 ASN A C 1
ATOM 736 O O . ASN A 1 90 ? 44.856 34.043 -50.230 1.00 47.47 90 ASN A O 1
ATOM 740 N N . TYR A 1 91 ? 43.053 33.157 -51.243 1.00 38.62 91 TYR A N 1
ATOM 741 C CA . TYR A 1 91 ? 43.579 33.016 -52.580 1.00 38.62 91 TYR A CA 1
ATOM 742 C C . TYR A 1 91 ? 42.412 33.388 -53.483 1.00 38.62 91 TYR A C 1
ATOM 744 O O . TYR A 1 91 ? 41.379 32.724 -53.466 1.00 38.62 91 TYR A O 1
ATOM 752 N N . ASP A 1 92 ? 42.569 34.563 -54.078 1.00 38.16 92 ASP A N 1
ATOM 753 C CA . ASP A 1 92 ? 41.812 35.228 -55.130 1.00 38.16 92 ASP A CA 1
ATOM 754 C C . ASP A 1 92 ? 40.340 34.873 -55.380 1.00 38.16 92 ASP A C 1
ATOM 756 O O . ASP A 1 92 ? 39.948 33.749 -55.682 1.00 38.16 92 ASP A O 1
ATOM 760 N N . GLN A 1 93 ? 39.535 35.938 -55.400 1.00 49.31 93 GLN A N 1
ATOM 761 C CA . GLN A 1 93 ? 38.190 36.027 -55.973 1.00 49.31 93 GLN A CA 1
ATOM 762 C C . GLN A 1 93 ? 38.201 35.827 -57.499 1.00 49.31 93 GLN A C 1
ATOM 764 O O . GLN A 1 93 ? 37.749 36.681 -58.259 1.00 49.31 93 GLN A O 1
ATOM 769 N N . THR A 1 94 ? 38.685 34.681 -57.965 1.00 41.94 94 THR A N 1
ATOM 770 C CA . THR A 1 94 ? 38.549 34.272 -59.361 1.00 41.94 94 THR A CA 1
ATOM 771 C C . THR A 1 94 ? 37.785 32.953 -59.418 1.00 41.94 94 THR A C 1
ATOM 773 O O . THR A 1 94 ? 38.187 31.954 -58.834 1.00 41.94 94 THR A O 1
ATOM 776 N N . ASN A 1 95 ? 36.611 33.003 -60.053 1.00 50.47 95 ASN A N 1
ATOM 777 C CA . ASN A 1 95 ? 35.800 31.891 -60.559 1.00 50.47 95 ASN A CA 1
ATOM 778 C C . ASN A 1 95 ? 36.412 30.480 -60.424 1.00 50.47 95 ASN A C 1
ATOM 780 O O . ASN A 1 95 ? 37.011 29.973 -61.370 1.00 50.47 95 ASN A O 1
ATOM 784 N N . GLN A 1 96 ? 36.177 29.797 -59.302 1.00 48.28 96 GLN A N 1
ATOM 785 C CA . GLN A 1 96 ? 36.337 28.345 -59.231 1.00 48.28 96 GLN A CA 1
ATOM 786 C C . GLN A 1 96 ? 35.031 27.725 -58.763 1.00 48.28 96 GLN A C 1
ATOM 788 O O . GLN A 1 96 ? 34.583 27.913 -57.630 1.00 48.28 96 GLN A O 1
ATOM 793 N N . SER A 1 97 ? 34.396 27.023 -59.695 1.00 53.19 97 SER A N 1
ATOM 794 C CA . SER A 1 97 ? 33.247 26.176 -59.455 1.00 53.19 97 SER A CA 1
ATOM 795 C C . SER A 1 97 ? 33.562 25.206 -58.314 1.00 53.19 97 SER A C 1
ATOM 797 O O . SER A 1 97 ? 34.513 24.426 -58.359 1.00 53.19 97 SER A O 1
ATOM 799 N N . TYR A 1 98 ? 32.778 25.266 -57.238 1.00 61.06 98 TYR A N 1
ATOM 800 C CA . TYR A 1 98 ? 32.812 24.235 -56.206 1.00 61.06 98 TYR A CA 1
ATOM 801 C C . TYR A 1 98 ? 32.065 23.008 -56.728 1.00 61.06 98 TYR A C 1
ATOM 803 O O . TYR A 1 98 ? 30.982 22.670 -56.251 1.00 61.06 98 TYR A O 1
ATOM 811 N N . ASP A 1 99 ? 32.663 22.327 -57.701 1.00 69.69 99 ASP A N 1
ATOM 812 C CA . ASP A 1 99 ? 32.176 21.053 -58.227 1.00 69.69 99 ASP A CA 1
ATOM 813 C C . ASP A 1 99 ? 32.625 19.906 -57.310 1.00 69.69 99 ASP A C 1
ATOM 815 O O . ASP A 1 99 ? 33.238 18.926 -57.725 1.00 69.69 99 ASP A O 1
ATOM 819 N N . ILE A 1 100 ? 32.367 20.042 -56.001 1.00 80.69 100 ILE A N 1
ATOM 820 C CA . ILE A 1 100 ? 32.558 18.931 -55.068 1.00 80.69 100 ILE A CA 1
ATOM 821 C C . ILE A 1 100 ? 31.374 18.005 -55.265 1.00 80.69 100 ILE A C 1
ATOM 823 O O . ILE A 1 100 ? 30.261 18.326 -54.854 1.00 80.69 100 ILE A O 1
ATOM 827 N N . GLN A 1 101 ? 31.620 16.853 -55.870 1.00 87.88 101 GLN A N 1
ATOM 828 C CA . GLN A 1 101 ? 30.594 15.845 -56.065 1.00 87.88 101 GLN A CA 1
ATOM 829 C C . GLN A 1 101 ? 29.980 15.411 -54.725 1.00 87.88 101 GLN A C 1
ATOM 831 O O . GLN A 1 101 ? 30.671 15.181 -53.727 1.00 87.88 101 GLN A O 1
ATOM 836 N N . CYS A 1 102 ? 28.655 15.297 -54.701 1.00 91.38 102 CYS A N 1
ATOM 837 C CA . CYS A 1 102 ? 27.907 14.761 -53.578 1.00 91.38 102 CYS A CA 1
ATOM 838 C C . CYS A 1 102 ? 28.383 13.346 -53.233 1.00 91.38 102 CYS A C 1
ATOM 840 O O . CYS A 1 102 ? 28.452 12.470 -54.088 1.00 91.38 102 CYS A O 1
ATOM 842 N N . THR A 1 103 ? 28.582 13.070 -51.942 1.00 88.62 103 THR A N 1
ATOM 843 C CA . THR A 1 103 ? 28.943 11.724 -51.460 1.00 88.62 103 THR A CA 1
ATOM 844 C C . THR A 1 103 ? 27.758 10.746 -51.423 1.00 88.62 103 THR A C 1
ATOM 846 O O . THR A 1 103 ? 27.807 9.740 -50.718 1.00 88.62 103 THR A O 1
ATOM 849 N N . GLY A 1 104 ? 26.651 11.075 -52.095 1.00 86.19 104 GLY A N 1
ATOM 850 C CA . GLY A 1 104 ? 25.484 10.210 -52.243 1.00 86.19 104 GLY A CA 1
ATOM 851 C C . GLY A 1 104 ? 25.797 9.051 -53.184 1.00 86.19 104 GLY A C 1
ATOM 852 O O . GLY A 1 104 ? 26.589 9.210 -54.110 1.00 86.19 104 GLY A O 1
ATOM 853 N N . PHE A 1 105 ? 25.179 7.888 -52.974 1.00 82.81 105 PHE A N 1
ATOM 854 C CA . PHE A 1 105 ? 25.387 6.741 -53.862 1.00 82.81 105 PHE A CA 1
ATOM 855 C C . PHE A 1 105 ? 25.060 7.113 -55.306 1.00 82.81 105 PHE A C 1
ATOM 857 O O . PHE A 1 105 ? 23.930 7.500 -55.594 1.00 82.81 105 PHE A O 1
ATOM 864 N N . GLN A 1 106 ? 26.068 7.018 -56.179 1.00 83.44 106 GLN A N 1
ATOM 865 C CA . GLN A 1 106 ? 25.964 7.330 -57.609 1.00 83.44 106 GLN A CA 1
ATOM 866 C C . GLN A 1 106 ? 25.433 8.747 -57.908 1.00 83.44 106 GLN A C 1
ATOM 868 O O . GLN A 1 106 ? 24.914 9.006 -58.990 1.00 83.44 106 GLN A O 1
ATOM 873 N N . CYS A 1 107 ? 25.563 9.686 -56.965 1.00 87.88 107 CYS A N 1
ATOM 874 C CA . CYS A 1 107 ? 25.114 11.055 -57.172 1.00 87.88 107 CYS A CA 1
ATOM 875 C C . CYS A 1 107 ? 26.185 11.844 -57.929 1.00 87.88 107 CYS A C 1
ATOM 877 O O . CYS A 1 107 ? 27.309 11.980 -57.452 1.00 87.88 107 CYS A O 1
ATOM 879 N N . LEU A 1 108 ? 25.836 12.373 -59.100 1.00 87.19 108 LEU A N 1
ATOM 880 C CA . LEU A 1 108 ? 26.718 13.230 -59.902 1.00 87.19 108 LEU A CA 1
ATOM 881 C C . LEU A 1 108 ? 26.522 14.724 -59.595 1.00 87.19 108 LEU A C 1
ATOM 883 O O . LEU A 1 108 ? 27.244 15.559 -60.123 1.00 87.19 108 LEU A O 1
ATOM 887 N N . ASN A 1 109 ? 25.554 15.063 -58.737 1.00 88.69 109 ASN A N 1
ATOM 888 C CA . ASN A 1 109 ? 25.254 16.449 -58.388 1.00 88.69 109 ASN A CA 1
ATOM 889 C C . ASN A 1 109 ? 26.316 17.035 -57.457 1.00 88.69 109 ASN A C 1
ATOM 891 O O . ASN A 1 109 ? 26.877 16.337 -56.608 1.00 88.69 109 ASN A O 1
ATOM 895 N N . ASN A 1 110 ? 26.495 18.349 -57.527 1.00 88.31 110 ASN A N 1
ATOM 896 C CA . ASN A 1 110 ? 27.382 19.068 -56.624 1.00 88.31 110 ASN A CA 1
ATOM 897 C C . ASN A 1 110 ? 26.807 19.131 -55.206 1.00 88.31 110 ASN A C 1
ATOM 899 O O . ASN A 1 110 ? 25.605 19.296 -54.983 1.00 88.31 110 ASN A O 1
ATOM 903 N N . SER A 1 111 ? 27.688 19.018 -54.224 1.00 89.94 111 SER A N 1
ATOM 904 C CA . SER A 1 111 ? 27.369 19.190 -52.819 1.00 89.94 111 SER A CA 1
ATOM 905 C C . SER A 1 111 ? 26.974 20.635 -52.507 1.00 89.94 111 SER A C 1
ATOM 907 O O . SER A 1 111 ? 27.519 21.578 -53.082 1.00 89.94 111 SER A O 1
ATOM 909 N N . ARG A 1 112 ? 26.056 20.828 -51.548 1.00 89.44 112 ARG A N 1
ATOM 910 C CA . ARG A 1 112 ? 25.729 22.173 -51.046 1.00 89.44 112 ARG A CA 1
ATOM 911 C C . ARG A 1 112 ? 26.934 22.768 -50.309 1.00 89.44 112 ARG A C 1
ATOM 913 O O . ARG A 1 112 ? 27.738 22.048 -49.712 1.00 89.44 112 ARG A O 1
ATOM 920 N N . ILE A 1 113 ? 27.000 24.096 -50.258 1.00 84.38 113 ILE A N 1
ATOM 921 C CA . ILE A 1 113 ? 27.994 24.828 -49.463 1.00 84.38 113 ILE A CA 1
ATOM 922 C C . ILE A 1 113 ? 27.888 24.374 -47.996 1.00 84.38 113 ILE A C 1
ATOM 924 O O . ILE A 1 113 ? 26.799 24.355 -47.426 1.00 84.38 113 ILE A O 1
ATOM 928 N N . ASN A 1 114 ? 29.015 23.984 -47.394 1.00 84.62 114 ASN A N 1
ATOM 929 C CA . ASN A 1 114 ? 29.113 23.421 -46.035 1.00 84.62 114 ASN A CA 1
ATOM 930 C C . ASN A 1 114 ? 28.385 22.080 -45.798 1.00 84.62 114 ASN A C 1
ATOM 932 O O . ASN A 1 114 ? 28.260 21.650 -44.652 1.00 84.62 114 ASN A O 1
ATOM 936 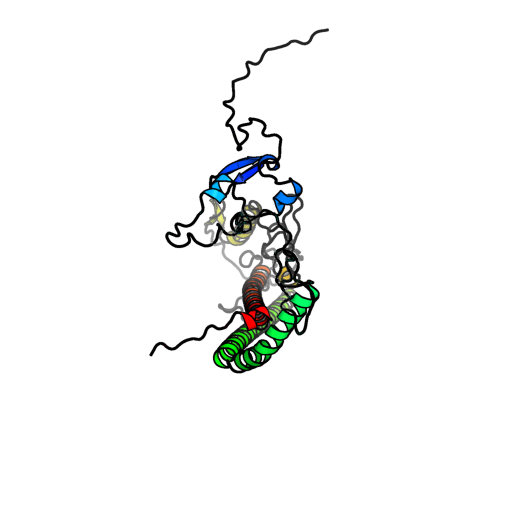N N . SER A 1 115 ? 27.956 21.384 -46.852 1.00 86.81 115 SER A N 1
ATOM 937 C CA . SER A 1 115 ? 27.422 20.020 -46.783 1.00 86.81 115 SER A CA 1
ATOM 938 C C . SER A 1 115 ? 28.335 19.046 -47.528 1.00 86.81 115 SER A C 1
ATOM 940 O O . SER A 1 115 ? 29.165 19.447 -48.343 1.00 86.81 115 SER A O 1
ATOM 942 N N . LYS A 1 116 ? 28.170 17.747 -47.263 1.00 88.62 116 LYS A N 1
ATOM 943 C CA . LYS A 1 116 ? 28.745 16.651 -48.071 1.00 88.62 116 LYS A CA 1
ATOM 944 C C . LYS A 1 116 ? 27.763 16.132 -49.131 1.00 88.62 116 LYS A C 1
ATOM 946 O O . LYS A 1 116 ? 28.113 15.285 -49.953 1.00 88.62 116 LYS A O 1
ATOM 951 N N . TYR A 1 117 ? 26.522 16.615 -49.087 1.00 93.56 117 TYR A N 1
ATOM 952 C CA . TYR A 1 117 ? 25.423 16.131 -49.908 1.00 93.56 117 TYR A CA 1
ATOM 953 C C . TYR A 1 117 ? 24.761 17.267 -50.694 1.00 93.56 117 TYR A C 1
ATOM 955 O O . TYR A 1 117 ? 24.647 18.389 -50.193 1.00 93.56 117 TYR A O 1
ATOM 963 N N . CYS A 1 118 ? 24.282 16.961 -51.904 1.00 91.19 118 CYS A N 1
ATOM 964 C CA . CYS A 1 118 ? 23.486 17.879 -52.725 1.00 91.19 118 CYS A CA 1
ATOM 965 C C . CYS A 1 118 ? 22.088 18.113 -52.130 1.00 91.19 118 CYS A C 1
ATOM 967 O O . CYS A 1 118 ? 21.517 19.196 -52.260 1.00 91.19 118 CYS A O 1
ATOM 969 N N . CYS A 1 119 ? 21.546 17.109 -51.432 1.00 91.06 119 CYS A N 1
ATOM 970 C CA . CYS A 1 119 ? 20.292 17.200 -50.704 1.00 91.06 119 CYS A CA 1
ATOM 971 C C . CYS A 1 119 ? 20.264 16.342 -49.433 1.00 91.06 119 CYS A C 1
ATOM 973 O O . CYS A 1 119 ? 21.082 15.434 -49.264 1.00 91.06 119 CYS A O 1
ATOM 975 N N . ASP A 1 120 ? 19.306 16.621 -48.546 1.00 92.38 120 ASP A N 1
ATOM 976 C CA . ASP A 1 120 ? 19.110 15.855 -47.309 1.00 92.38 120 ASP A CA 1
ATOM 977 C C . ASP A 1 120 ? 18.731 14.404 -47.619 1.00 92.38 120 ASP A C 1
ATOM 979 O O . ASP A 1 120 ? 19.188 13.491 -46.941 1.00 92.38 120 ASP A O 1
ATOM 983 N N . GLU A 1 121 ? 18.010 14.168 -48.718 1.00 92.31 121 GLU A N 1
ATOM 984 C CA . GLU A 1 121 ? 17.674 12.826 -49.196 1.00 92.31 121 GLU A CA 1
ATOM 985 C C . GLU A 1 121 ? 18.925 12.002 -49.553 1.00 92.31 121 GLU A C 1
ATOM 987 O O . GLU A 1 121 ? 19.020 10.834 -49.179 1.00 92.31 121 GLU A O 1
ATOM 992 N N . CYS A 1 122 ? 19.933 12.601 -50.201 1.00 90.62 122 CYS A N 1
ATOM 993 C CA . CYS A 1 122 ? 21.213 11.931 -50.453 1.00 90.62 122 CYS A CA 1
ATOM 994 C C . CYS A 1 122 ? 21.955 11.611 -49.148 1.00 90.62 122 CYS A C 1
ATOM 996 O O . CYS A 1 122 ? 22.537 10.533 -49.029 1.00 90.62 122 CYS A O 1
ATOM 998 N N . GLY A 1 123 ? 21.905 12.509 -48.160 1.00 90.19 123 GLY A N 1
ATOM 999 C CA . GLY A 1 123 ? 22.475 12.264 -46.834 1.00 90.19 123 GLY A CA 1
ATOM 1000 C C . GLY A 1 123 ? 21.768 11.134 -46.083 1.00 90.19 123 GLY A C 1
ATOM 1001 O O . GLY A 1 123 ? 22.429 10.259 -45.522 1.00 90.19 123 GLY A O 1
ATOM 1002 N N . ILE A 1 124 ? 20.434 11.112 -46.129 1.00 90.12 124 ILE A N 1
ATOM 1003 C CA . ILE A 1 124 ? 19.593 10.086 -45.504 1.00 90.12 124 ILE A CA 1
ATOM 1004 C C . ILE A 1 124 ? 19.814 8.732 -46.178 1.00 90.12 124 ILE A C 1
ATOM 1006 O O . ILE A 1 124 ? 20.025 7.752 -45.474 1.00 90.12 124 ILE A O 1
ATOM 1010 N N . LYS A 1 125 ? 19.863 8.659 -47.514 1.00 90.62 125 LYS A N 1
ATOM 1011 C CA . LYS A 1 125 ? 20.150 7.409 -48.243 1.00 90.62 125 LYS A CA 1
ATOM 1012 C C . LYS A 1 125 ? 21.503 6.817 -47.840 1.00 90.62 125 LYS A C 1
ATOM 1014 O O . LYS A 1 125 ? 21.592 5.621 -47.570 1.00 90.62 125 LYS A O 1
ATOM 1019 N N . VAL A 1 126 ? 22.542 7.652 -47.728 1.00 90.62 126 VAL A N 1
ATOM 1020 C CA . VAL A 1 126 ? 23.875 7.229 -47.256 1.00 90.62 126 VAL A CA 1
ATOM 1021 C C . VAL A 1 126 ? 23.844 6.748 -45.809 1.00 90.62 126 VAL A C 1
ATOM 1023 O O . VAL A 1 126 ? 24.427 5.708 -45.500 1.00 90.62 126 VAL A O 1
ATOM 1026 N N . ALA A 1 127 ? 23.152 7.463 -44.923 1.00 88.94 127 ALA A N 1
ATOM 1027 C CA . ALA A 1 127 ? 22.995 7.059 -43.530 1.00 88.94 127 ALA A CA 1
ATOM 1028 C C . ALA A 1 127 ? 22.221 5.736 -43.393 1.00 88.94 127 ALA A C 1
ATOM 1030 O O . ALA A 1 127 ? 22.685 4.840 -42.692 1.00 88.94 127 ALA A O 1
ATOM 1031 N N . LEU A 1 128 ? 21.100 5.583 -44.104 1.00 89.25 128 LEU A N 1
ATOM 1032 C CA . LEU A 1 128 ? 20.287 4.366 -44.121 1.00 89.25 128 LEU A CA 1
ATOM 1033 C C . LEU A 1 128 ? 21.096 3.166 -44.592 1.00 89.25 128 LEU A C 1
ATOM 1035 O O . LEU A 1 128 ? 21.106 2.146 -43.915 1.00 89.25 128 LEU A O 1
ATOM 1039 N N . LYS A 1 129 ? 21.861 3.297 -45.678 1.00 87.19 129 LYS A N 1
ATOM 1040 C CA . LYS A 1 129 ? 22.678 2.180 -46.160 1.00 87.19 129 LYS A CA 1
ATOM 1041 C C . LYS A 1 129 ? 23.792 1.802 -45.187 1.00 87.19 129 LYS A C 1
ATOM 1043 O O . LYS A 1 129 ? 24.064 0.624 -45.001 1.00 87.19 129 LYS A O 1
ATOM 1048 N N . ARG A 1 130 ? 24.409 2.781 -44.514 1.00 87.88 130 ARG A N 1
ATOM 1049 C CA . ARG A 1 130 ? 25.375 2.506 -43.434 1.00 87.88 130 ARG A CA 1
ATOM 1050 C C . ARG A 1 130 ? 24.725 1.754 -42.276 1.00 87.88 130 ARG A C 1
ATOM 1052 O O . ARG A 1 130 ? 25.340 0.841 -41.736 1.00 87.88 130 ARG A O 1
ATOM 1059 N N . ILE A 1 131 ? 23.496 2.122 -41.913 1.00 86.56 131 ILE A N 1
ATOM 1060 C CA . ILE A 1 131 ? 22.714 1.412 -40.899 1.00 86.56 131 ILE A CA 1
ATOM 1061 C C . ILE A 1 131 ? 22.406 -0.010 -41.376 1.00 86.56 131 ILE A C 1
ATOM 1063 O O . ILE A 1 131 ? 22.680 -0.942 -40.638 1.00 86.56 131 ILE A O 1
ATOM 1067 N N . GLU A 1 132 ? 21.919 -0.199 -42.603 1.00 87.06 132 GLU A N 1
ATOM 1068 C CA . GLU A 1 132 ? 21.634 -1.522 -43.179 1.00 87.06 132 GLU A CA 1
ATOM 1069 C C . GLU A 1 132 ? 22.859 -2.440 -43.210 1.00 87.06 132 GLU A C 1
ATOM 1071 O O . GLU A 1 132 ? 22.713 -3.640 -43.005 1.00 87.06 132 GLU A O 1
ATOM 1076 N N . CYS A 1 133 ? 24.062 -1.902 -43.432 1.00 85.31 133 CYS A N 1
ATOM 1077 C CA . CYS A 1 133 ? 25.286 -2.703 -43.403 1.00 85.31 133 CYS A CA 1
ATOM 1078 C C . CYS A 1 133 ? 25.670 -3.156 -41.986 1.00 85.31 133 CYS A C 1
ATOM 1080 O O . CYS A 1 133 ? 26.228 -4.232 -41.822 1.00 85.31 133 CYS A O 1
ATOM 1082 N N . ILE A 1 134 ? 25.407 -2.333 -40.968 1.00 84.69 134 ILE A N 1
ATOM 1083 C CA . ILE A 1 134 ? 25.897 -2.551 -39.598 1.00 84.69 134 ILE A CA 1
ATOM 1084 C C . ILE A 1 134 ? 24.840 -3.234 -38.710 1.00 84.69 134 ILE A C 1
ATOM 1086 O O . ILE A 1 134 ? 25.167 -3.980 -37.787 1.00 84.69 134 ILE A O 1
ATOM 1090 N N . LEU A 1 135 ? 23.558 -2.959 -38.951 1.00 84.06 135 LEU A N 1
ATOM 1091 C CA . LEU A 1 135 ? 22.448 -3.372 -38.095 1.00 84.06 135 LEU A CA 1
ATOM 1092 C C . LEU A 1 135 ? 22.259 -4.899 -38.015 1.00 84.06 135 LEU A C 1
ATOM 1094 O O . LEU A 1 135 ? 22.032 -5.366 -36.901 1.00 84.06 135 LEU A O 1
ATOM 1098 N N . PRO A 1 136 ? 22.366 -5.692 -39.104 1.00 84.75 136 PRO A N 1
ATOM 1099 C CA . PRO A 1 136 ? 22.181 -7.143 -39.039 1.00 84.75 136 PRO A CA 1
ATOM 1100 C C . PRO A 1 136 ? 23.194 -7.835 -38.120 1.00 84.75 136 PRO A C 1
ATOM 1102 O O . PRO A 1 136 ? 22.792 -8.613 -37.258 1.00 84.75 136 PRO A O 1
ATOM 1105 N N . GLU A 1 137 ? 24.480 -7.491 -38.244 1.00 80.50 137 GLU A N 1
ATOM 1106 C CA . GLU A 1 137 ? 25.561 -8.027 -37.404 1.00 80.50 137 GLU A CA 1
ATOM 1107 C C . GLU A 1 137 ? 25.362 -7.632 -35.933 1.00 80.50 137 GLU A C 1
ATOM 1109 O O . GLU A 1 137 ? 25.442 -8.462 -35.030 1.00 80.50 137 GLU A O 1
ATOM 1114 N N . ARG A 1 138 ? 25.010 -6.366 -35.671 1.00 78.56 138 ARG A N 1
ATOM 1115 C CA . ARG A 1 138 ? 24.744 -5.899 -34.300 1.00 78.56 138 ARG A CA 1
ATOM 1116 C C . ARG A 1 138 ? 23.504 -6.535 -33.681 1.00 78.56 138 ARG A C 1
ATOM 1118 O O . ARG A 1 138 ? 23.494 -6.786 -32.480 1.00 78.56 138 ARG A O 1
ATOM 1125 N N . LEU A 1 139 ? 22.468 -6.798 -34.475 1.00 77.12 139 LEU A N 1
ATOM 1126 C CA . LEU A 1 139 ? 21.251 -7.458 -34.010 1.00 77.12 139 LEU A CA 1
ATOM 1127 C C . LEU A 1 139 ? 21.501 -8.937 -33.689 1.00 77.12 139 LEU A C 1
ATOM 1129 O O . LEU A 1 139 ? 20.929 -9.438 -32.725 1.00 77.12 139 LEU A O 1
ATOM 1133 N N . GLN A 1 140 ? 22.340 -9.622 -34.471 1.00 76.12 140 GLN A N 1
ATOM 1134 C CA . GLN A 1 140 ? 22.789 -10.985 -34.169 1.00 76.12 140 GLN A CA 1
ATOM 1135 C C . GLN A 1 140 ? 23.587 -11.009 -32.868 1.00 76.12 140 GLN A C 1
ATOM 1137 O O . GLN A 1 140 ? 23.154 -11.663 -31.928 1.00 76.12 140 GLN A O 1
ATOM 1142 N N . ASN A 1 141 ? 24.619 -10.168 -32.741 1.00 75.75 141 ASN A N 1
A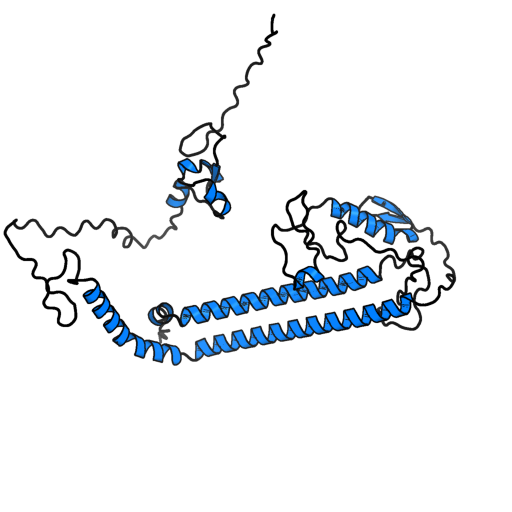TOM 1143 C CA . ASN A 1 141 ? 25.390 -10.046 -31.501 1.00 75.75 141 ASN A CA 1
ATOM 1144 C C . ASN A 1 141 ? 24.487 -9.765 -30.288 1.00 75.75 141 ASN A C 1
ATOM 1146 O O . ASN A 1 141 ? 24.609 -10.420 -29.263 1.00 75.75 141 ASN A O 1
ATOM 1150 N N . TRP A 1 142 ? 23.526 -8.841 -30.399 1.00 72.12 142 TRP A N 1
ATOM 1151 C CA . TRP A 1 142 ? 22.585 -8.549 -29.312 1.00 72.12 142 TRP A CA 1
ATOM 1152 C C . TRP A 1 142 ? 21.724 -9.758 -28.905 1.00 72.12 142 TRP A C 1
ATOM 1154 O O . TRP A 1 142 ? 21.462 -9.949 -27.717 1.00 72.12 142 TRP A O 1
ATOM 1164 N N . LYS A 1 143 ? 21.290 -10.582 -29.869 1.00 69.50 143 LYS A N 1
ATOM 1165 C CA . LYS A 1 143 ? 20.571 -11.838 -29.590 1.00 69.50 143 LYS A CA 1
ATOM 1166 C C . LYS A 1 143 ? 21.490 -12.891 -28.970 1.00 69.50 143 LYS A C 1
ATOM 1168 O O . LYS A 1 143 ? 21.051 -13.626 -28.090 1.00 69.50 143 LYS A O 1
ATOM 1173 N N . ASP A 1 144 ? 22.746 -12.910 -29.400 1.00 68.06 144 ASP A N 1
ATOM 1174 C CA . ASP A 1 144 ? 23.760 -13.880 -29.002 1.00 68.06 144 ASP A CA 1
ATOM 1175 C C . ASP A 1 144 ? 24.451 -13.539 -27.679 1.00 68.06 144 ASP A C 1
ATOM 1177 O O . ASP A 1 144 ? 25.265 -14.340 -27.243 1.00 68.06 144 ASP A O 1
ATOM 1181 N N . LEU A 1 145 ? 24.147 -12.409 -27.015 1.00 64.62 145 LEU A N 1
ATOM 1182 C CA . LEU A 1 145 ? 24.551 -12.124 -25.628 1.00 64.62 145 LEU A CA 1
ATOM 1183 C C . LEU A 1 145 ? 23.560 -12.793 -24.647 1.00 64.62 145 LEU A C 1
ATOM 1185 O O . LEU A 1 145 ? 22.604 -12.150 -24.194 1.00 64.62 145 LEU A O 1
ATOM 1189 N N . PRO A 1 146 ? 23.760 -14.060 -24.236 1.00 61.34 146 PRO A N 1
ATOM 1190 C CA . PRO A 1 146 ? 22.765 -14.798 -23.470 1.00 61.34 146 PRO A CA 1
ATOM 1191 C C . PRO A 1 146 ? 22.893 -14.416 -21.991 1.00 61.34 146 PRO A C 1
ATOM 1193 O O . PRO A 1 146 ? 21.902 -14.248 -21.297 1.00 61.34 146 PRO A O 1
ATOM 1196 N N . SER A 1 147 ? 24.115 -14.124 -21.526 1.00 63.41 147 SER A N 1
ATOM 1197 C CA . SER A 1 147 ? 24.442 -13.862 -20.121 1.00 63.41 147 SER A CA 1
ATOM 1198 C C . SER A 1 147 ? 23.649 -12.698 -19.521 1.00 63.41 147 SER A C 1
ATOM 1200 O O . SER A 1 147 ? 23.186 -12.791 -18.386 1.00 63.41 147 SER A O 1
ATOM 1202 N N . ASP A 1 148 ? 23.449 -11.607 -20.262 1.00 68.06 148 ASP A N 1
ATOM 1203 C CA . ASP A 1 148 ? 22.751 -10.432 -19.730 1.00 68.06 148 ASP A CA 1
ATOM 1204 C C . ASP A 1 148 ? 21.227 -10.527 -19.871 1.00 68.06 148 ASP A C 1
ATOM 1206 O O . ASP A 1 148 ? 20.508 -10.077 -18.971 1.00 68.06 148 ASP A O 1
ATOM 1210 N N . ASN A 1 149 ? 20.733 -11.179 -20.929 1.00 71.56 149 ASN A N 1
ATOM 1211 C CA . ASN A 1 149 ? 19.316 -11.520 -21.074 1.00 71.56 149 ASN A CA 1
ATOM 1212 C C . ASN A 1 149 ? 18.887 -12.545 -20.014 1.00 71.56 149 ASN A C 1
ATOM 1214 O O . ASN A 1 149 ? 17.854 -12.372 -19.370 1.00 71.56 149 ASN A O 1
ATOM 1218 N N . ASP A 1 150 ? 19.718 -13.548 -19.741 1.00 78.44 150 ASP A N 1
ATOM 1219 C CA . ASP A 1 150 ? 19.478 -14.561 -18.716 1.00 78.44 150 ASP A CA 1
ATOM 1220 C C . ASP A 1 150 ? 19.497 -13.952 -17.315 1.00 78.44 150 ASP A C 1
ATOM 1222 O O . ASP A 1 150 ? 18.603 -14.225 -16.513 1.00 78.44 150 ASP A O 1
ATOM 1226 N N . LYS A 1 151 ? 20.452 -13.060 -17.007 1.00 81.88 151 LYS A N 1
ATOM 1227 C CA . LYS A 1 151 ? 20.460 -12.305 -15.738 1.00 81.88 151 LYS A CA 1
ATOM 1228 C C . LYS A 1 151 ? 19.193 -11.469 -15.573 1.00 81.88 151 LYS A C 1
ATOM 1230 O O . LYS A 1 151 ? 18.619 -11.447 -14.482 1.00 81.88 151 LYS A O 1
ATOM 1235 N N . PHE A 1 152 ? 18.752 -10.789 -16.631 1.00 84.50 152 PHE A N 1
ATOM 1236 C CA . PHE A 1 152 ? 17.521 -10.001 -16.624 1.00 84.50 152 PHE A CA 1
ATOM 1237 C C . PHE A 1 152 ? 16.286 -10.879 -16.393 1.00 84.50 152 PHE A C 1
ATOM 1239 O O . PHE A 1 152 ? 15.532 -10.629 -15.451 1.00 84.50 152 PHE A O 1
ATOM 1246 N N . ASN A 1 153 ? 16.128 -11.949 -17.173 1.00 84.75 153 ASN A N 1
ATOM 1247 C CA . ASN A 1 153 ? 15.022 -12.900 -17.060 1.00 84.75 153 ASN A CA 1
ATOM 1248 C C . ASN A 1 153 ? 14.984 -13.553 -15.671 1.00 84.75 153 ASN A C 1
ATOM 1250 O O . ASN A 1 153 ? 13.923 -13.680 -15.054 1.00 84.75 153 ASN A O 1
ATOM 1254 N N . LYS A 1 154 ? 16.150 -13.900 -15.115 1.00 89.50 154 LYS A N 1
ATOM 1255 C CA . LYS A 1 154 ? 16.281 -14.438 -13.755 1.00 89.50 154 LYS A CA 1
ATOM 1256 C C . LYS A 1 154 ? 15.909 -13.400 -12.691 1.00 89.50 154 LYS A C 1
ATOM 1258 O O . LYS A 1 154 ? 15.262 -13.732 -11.701 1.00 89.50 154 LYS A O 1
ATOM 1263 N N . LYS A 1 155 ? 16.263 -12.125 -12.887 1.00 91.50 155 LYS A N 1
ATOM 1264 C CA . LYS A 1 155 ? 15.883 -11.036 -11.971 1.00 91.50 155 LYS A CA 1
ATOM 1265 C C . LYS A 1 155 ? 14.381 -10.748 -12.018 1.00 91.50 155 LYS A C 1
ATOM 1267 O O . LYS A 1 155 ? 13.764 -10.650 -10.959 1.00 91.50 155 LYS A O 1
ATOM 1272 N N . ILE A 1 156 ? 13.788 -10.669 -13.209 1.00 93.12 156 ILE A N 1
ATOM 1273 C CA . ILE A 1 156 ? 12.345 -10.456 -13.381 1.00 93.12 156 ILE A CA 1
ATOM 1274 C C . ILE A 1 156 ? 11.541 -11.623 -12.816 1.00 93.12 156 ILE A C 1
ATOM 1276 O O . ILE A 1 156 ? 10.632 -11.391 -12.026 1.00 93.12 156 ILE A O 1
ATOM 1280 N N . SER A 1 157 ? 11.891 -12.870 -13.139 1.00 92.62 157 SER A N 1
ATOM 1281 C CA . SER A 1 157 ? 11.190 -14.044 -12.595 1.00 92.62 157 SER A CA 1
ATOM 1282 C C . SER A 1 157 ? 11.238 -14.088 -11.064 1.00 92.62 157 SER A C 1
ATOM 1284 O O . SER A 1 157 ? 10.219 -14.345 -10.422 1.00 92.62 157 SER A O 1
ATOM 1286 N N . ASN A 1 158 ? 12.377 -13.739 -10.456 1.00 95.75 158 ASN A N 1
ATOM 1287 C CA . ASN A 1 158 ? 12.490 -13.610 -9.003 1.00 95.75 158 ASN A CA 1
ATOM 1288 C C . ASN A 1 158 ? 11.577 -12.514 -8.427 1.00 95.75 158 ASN A C 1
ATOM 1290 O O . ASN A 1 158 ? 10.946 -12.731 -7.390 1.00 95.75 158 ASN A O 1
ATOM 1294 N N . LEU A 1 159 ? 11.495 -11.343 -9.067 1.00 95.31 159 LEU A N 1
ATOM 1295 C CA . LEU A 1 159 ? 10.610 -10.256 -8.630 1.00 95.31 159 LEU A CA 1
ATOM 1296 C C . LEU A 1 159 ? 9.133 -10.613 -8.800 1.00 95.31 159 LEU A C 1
ATOM 1298 O O . LEU A 1 159 ? 8.347 -10.367 -7.889 1.00 95.31 159 LEU A O 1
ATOM 1302 N N . LEU A 1 160 ? 8.766 -11.263 -9.906 1.00 95.69 160 LEU A N 1
ATOM 1303 C CA . LEU A 1 160 ? 7.410 -11.758 -10.140 1.00 95.69 160 LEU A CA 1
ATOM 1304 C C . LEU A 1 160 ? 7.005 -12.795 -9.090 1.00 95.69 160 LEU A C 1
ATOM 1306 O O . LEU A 1 160 ? 5.918 -12.687 -8.528 1.00 95.69 160 LEU A O 1
ATOM 1310 N N . ARG A 1 161 ? 7.902 -13.726 -8.737 1.00 96.19 161 ARG A N 1
ATOM 1311 C CA . ARG A 1 161 ? 7.669 -14.691 -7.652 1.00 96.19 161 ARG A CA 1
ATOM 1312 C C . ARG A 1 161 ? 7.501 -13.991 -6.302 1.00 96.19 161 ARG A C 1
ATOM 1314 O O . ARG A 1 161 ? 6.591 -14.318 -5.547 1.00 96.19 161 ARG A O 1
ATOM 1321 N N . LYS A 1 162 ? 8.334 -12.990 -5.990 1.00 96.31 162 LYS A N 1
ATOM 1322 C CA . LYS A 1 162 ? 8.172 -12.174 -4.770 1.00 96.31 162 LYS A CA 1
ATOM 1323 C C . LYS A 1 162 ? 6.827 -11.442 -4.757 1.00 96.31 162 LYS A C 1
ATOM 1325 O O . LYS A 1 162 ? 6.157 -11.460 -3.725 1.00 96.31 162 LYS A O 1
ATOM 1330 N N . ARG A 1 163 ? 6.415 -10.852 -5.882 1.00 97.00 163 ARG A N 1
ATOM 1331 C CA . ARG A 1 163 ? 5.113 -10.188 -6.039 1.00 97.00 163 ARG A CA 1
ATOM 1332 C C . ARG A 1 163 ? 3.972 -11.165 -5.773 1.00 97.00 163 ARG A C 1
ATOM 1334 O O . ARG A 1 163 ? 3.113 -10.870 -4.953 1.00 97.00 163 ARG A O 1
ATOM 1341 N N . GLU A 1 164 ? 4.012 -12.346 -6.383 1.00 96.69 164 GLU A N 1
ATOM 1342 C CA . GLU A 1 164 ? 3.003 -13.391 -6.195 1.00 96.69 164 GLU A CA 1
ATOM 1343 C C . GLU A 1 164 ? 2.918 -13.852 -4.733 1.00 96.69 164 GLU A C 1
ATOM 1345 O O . GLU A 1 164 ? 1.834 -13.891 -4.160 1.00 96.69 164 GLU A O 1
ATOM 1350 N N . THR A 1 165 ? 4.055 -14.096 -4.073 1.00 96.94 165 THR A N 1
ATOM 1351 C CA . THR A 1 165 ? 4.056 -14.470 -2.646 1.00 96.94 165 THR A CA 1
ATOM 1352 C C . THR A 1 165 ? 3.509 -13.361 -1.741 1.00 96.94 165 THR A C 1
ATOM 1354 O O . THR A 1 165 ? 2.877 -13.651 -0.727 1.00 96.94 165 THR A O 1
ATOM 1357 N N . CYS A 1 166 ? 3.739 -12.085 -2.077 1.00 96.25 166 CYS A N 1
ATOM 1358 C CA . CYS A 1 166 ? 3.163 -10.961 -1.336 1.00 96.25 166 CYS A CA 1
ATOM 1359 C C . CYS A 1 166 ? 1.653 -10.857 -1.575 1.00 96.25 166 CYS A C 1
ATOM 1361 O O . CYS A 1 166 ? 0.916 -10.632 -0.618 1.00 96.25 166 CYS A O 1
ATOM 1363 N N . GLN A 1 167 ? 1.196 -11.095 -2.807 1.00 95.50 167 GLN A N 1
ATOM 1364 C CA . GLN A 1 167 ? -0.223 -11.130 -3.153 1.00 95.50 167 GLN A CA 1
ATOM 1365 C C . GLN A 1 167 ? -0.955 -12.251 -2.403 1.00 95.50 167 GLN A C 1
ATOM 1367 O O . GLN A 1 167 ? -1.958 -11.995 -1.750 1.00 95.50 167 GLN A O 1
ATOM 1372 N N . GLN A 1 168 ? -0.399 -13.465 -2.386 1.00 96.31 168 GLN A N 1
ATOM 1373 C CA . GLN A 1 168 ? -0.964 -14.595 -1.637 1.00 96.31 168 GLN A CA 1
ATOM 1374 C C . GLN A 1 168 ? -1.084 -14.296 -0.135 1.00 96.31 168 GLN A C 1
ATOM 1376 O O . GLN A 1 168 ? -2.070 -14.669 0.500 1.00 96.31 168 GLN A O 1
ATOM 1381 N N . LYS A 1 169 ? -0.096 -13.600 0.450 1.00 96.06 169 LYS A N 1
ATOM 1382 C CA . LYS A 1 169 ? -0.165 -13.149 1.850 1.00 96.06 169 LYS A CA 1
ATOM 1383 C C . LYS A 1 169 ? -1.277 -12.129 2.069 1.00 96.06 169 LYS A C 1
ATOM 1385 O O . LYS A 1 169 ? -1.940 -12.192 3.099 1.00 96.06 169 LYS A O 1
ATOM 1390 N N . LEU A 1 170 ? -1.477 -11.213 1.126 1.00 94.38 170 LEU A N 1
ATOM 1391 C CA . LEU A 1 170 ? -2.542 -10.219 1.197 1.00 94.38 170 LEU A CA 1
ATOM 1392 C C . LEU A 1 170 ? -3.919 -10.892 1.149 1.00 94.38 170 LEU A C 1
ATOM 1394 O O . LEU A 1 170 ? -4.734 -10.653 2.036 1.00 94.38 170 LEU A O 1
ATOM 1398 N N . ASP A 1 171 ? -4.124 -11.822 0.215 1.00 94.19 171 ASP A N 1
ATOM 1399 C CA . ASP A 1 171 ? -5.369 -12.590 0.101 1.00 94.19 171 ASP A CA 1
ATOM 1400 C C . ASP A 1 171 ? -5.633 -13.440 1.356 1.00 94.19 171 ASP A C 1
ATOM 1402 O O . ASP A 1 171 ? -6.772 -13.590 1.802 1.00 94.19 171 ASP A O 1
ATOM 1406 N N . HIS A 1 172 ? -4.578 -14.004 1.951 1.00 95.62 172 HIS A N 1
ATOM 1407 C CA . HIS A 1 172 ? -4.675 -14.748 3.204 1.00 95.62 172 HIS A CA 1
ATOM 1408 C C . HIS A 1 172 ? -5.104 -13.850 4.374 1.00 95.62 172 HIS A C 1
ATOM 1410 O O . HIS A 1 172 ? -5.989 -14.230 5.139 1.00 95.62 172 HIS A O 1
ATOM 1416 N N . ILE A 1 173 ? -4.512 -12.657 4.503 1.00 92.94 173 ILE A N 1
ATOM 1417 C CA . ILE A 1 173 ? -4.894 -11.679 5.530 1.00 92.94 173 ILE A CA 1
ATOM 1418 C C . ILE A 1 173 ? -6.342 -11.223 5.339 1.00 92.94 173 ILE A C 1
ATOM 1420 O O . ILE A 1 173 ? -7.081 -11.168 6.320 1.00 92.94 173 ILE A O 1
ATOM 1424 N N . ASP A 1 174 ? -6.773 -10.961 4.104 1.00 91.94 174 ASP A N 1
ATOM 1425 C CA . ASP A 1 174 ? -8.156 -10.575 3.807 1.00 91.94 174 ASP A CA 1
ATOM 1426 C C . ASP A 1 174 ? -9.148 -11.681 4.201 1.00 91.94 174 ASP A C 1
ATOM 1428 O O . ASP A 1 174 ? -10.132 -11.411 4.894 1.00 91.94 174 ASP A O 1
ATOM 1432 N N . LYS A 1 175 ? -8.852 -12.944 3.863 1.00 94.00 175 LYS A N 1
ATOM 1433 C CA . LYS A 1 175 ? -9.665 -14.100 4.286 1.00 94.00 175 LYS A CA 1
ATOM 1434 C C . LYS A 1 175 ? -9.710 -14.249 5.805 1.00 94.00 175 LYS A C 1
ATOM 1436 O O . LYS A 1 175 ? -10.782 -14.469 6.366 1.00 94.00 175 LYS A O 1
ATOM 1441 N N . MET A 1 176 ? -8.568 -14.123 6.482 1.00 92.88 176 MET A N 1
ATOM 1442 C CA . MET A 1 176 ? -8.516 -14.172 7.945 1.00 92.88 176 MET A CA 1
ATOM 1443 C C . MET A 1 176 ? -9.325 -13.040 8.583 1.00 92.88 176 MET A C 1
ATOM 1445 O O . MET A 1 176 ? -10.040 -13.279 9.554 1.00 92.88 176 MET A O 1
ATOM 1449 N N . CYS A 1 177 ? -9.229 -11.822 8.046 1.00 91.62 177 CYS A N 1
ATOM 1450 C CA . CYS A 1 177 ? -9.969 -10.666 8.535 1.00 91.62 177 CYS A CA 1
ATOM 1451 C C . CYS A 1 177 ? -11.482 -10.896 8.416 1.00 91.62 177 CYS A C 1
ATOM 1453 O O . CYS A 1 177 ? -12.190 -10.771 9.413 1.00 91.62 177 CYS A O 1
ATOM 1455 N N . GLN A 1 178 ? -11.957 -11.338 7.248 1.00 91.44 178 GLN A N 1
ATOM 1456 C CA . GLN A 1 178 ? -13.368 -11.674 7.021 1.00 91.44 178 GLN A CA 1
ATOM 1457 C C . GLN A 1 178 ? -13.863 -12.754 7.988 1.00 91.44 178 GLN A C 1
ATOM 1459 O O . GLN A 1 178 ? -14.845 -12.541 8.691 1.00 91.44 178 GLN A O 1
ATOM 1464 N N . GLN A 1 179 ? -13.131 -13.864 8.125 1.00 91.38 179 GLN A N 1
ATOM 1465 C CA . GLN A 1 179 ? -13.493 -14.937 9.060 1.00 91.38 179 GLN A CA 1
ATOM 1466 C C . GLN A 1 179 ? -13.631 -14.443 10.506 1.00 91.38 179 GLN A C 1
ATOM 1468 O O . GLN A 1 179 ? -14.507 -14.898 11.243 1.00 91.38 179 GLN A O 1
ATOM 1473 N N . LYS A 1 180 ? -12.751 -13.532 10.933 1.00 87.56 180 LYS A N 1
ATOM 1474 C CA . LYS A 1 180 ? -12.757 -12.966 12.286 1.00 87.56 180 LYS A CA 1
ATOM 1475 C C . LYS A 1 180 ? -13.914 -11.987 12.487 1.00 87.56 180 LYS A C 1
ATOM 1477 O O . LYS A 1 180 ? -14.543 -12.027 13.541 1.00 87.56 180 LYS A O 1
ATOM 1482 N N . LEU A 1 181 ? -14.225 -11.160 11.490 1.00 88.25 181 LEU A N 1
ATOM 1483 C CA . LEU A 1 181 ? -15.383 -10.263 11.521 1.00 88.25 181 LEU A CA 1
ATOM 1484 C C . LEU A 1 181 ? -16.702 -11.050 11.537 1.00 88.25 181 LEU A C 1
ATOM 1486 O O . LEU A 1 181 ? -17.543 -10.787 12.390 1.00 88.25 181 LEU A O 1
ATOM 1490 N N . ASP A 1 182 ? -16.829 -12.099 10.722 1.00 88.44 182 ASP A N 1
ATOM 1491 C CA . ASP A 1 182 ? -18.006 -12.979 10.718 1.00 88.44 182 ASP A CA 1
ATOM 1492 C C . ASP A 1 182 ? -18.214 -13.679 12.071 1.00 88.44 182 ASP A C 1
ATOM 1494 O O . ASP A 1 182 ? -19.343 -13.915 12.508 1.00 88.44 182 ASP A O 1
ATOM 1498 N N . GLN A 1 183 ? -17.121 -14.047 12.750 1.00 85.75 183 GLN A N 1
ATOM 1499 C CA . GLN A 1 183 ? -17.173 -14.583 14.111 1.00 85.75 183 GLN A CA 1
ATOM 1500 C C . GLN A 1 183 ? -17.689 -13.525 15.089 1.00 85.75 183 GLN A C 1
ATOM 1502 O O . GLN A 1 183 ? -18.613 -13.807 15.849 1.00 85.75 183 GLN A O 1
ATOM 1507 N N . ILE A 1 184 ? -17.146 -12.307 15.037 1.00 84.25 184 ILE A N 1
ATOM 1508 C CA . ILE A 1 184 ? -17.580 -11.179 15.872 1.00 84.25 184 ILE A CA 1
ATOM 1509 C C . ILE A 1 184 ? -19.070 -10.883 15.673 1.00 84.25 184 ILE A C 1
ATOM 1511 O O . ILE A 1 184 ? -19.802 -10.771 16.655 1.00 84.25 184 ILE A O 1
ATOM 1515 N N . ASP A 1 185 ? -19.548 -10.851 14.432 1.00 84.56 185 ASP A N 1
ATOM 1516 C CA . ASP A 1 185 ? -20.955 -10.586 14.116 1.00 84.56 185 ASP A CA 1
ATOM 1517 C C . ASP A 1 185 ? -21.904 -11.672 14.640 1.00 84.56 185 ASP A C 1
ATOM 1519 O O . ASP A 1 185 ? -23.058 -11.389 14.971 1.00 84.56 185 ASP A O 1
ATOM 1523 N N . LYS A 1 186 ? -21.433 -12.918 14.776 1.00 84.06 186 LYS A N 1
ATOM 1524 C CA . LYS A 1 186 ? -22.186 -13.978 15.466 1.00 84.06 186 LYS A CA 1
ATOM 1525 C C . LYS A 1 186 ? -22.258 -13.726 16.972 1.00 84.06 186 LYS A C 1
ATOM 1527 O O . LYS A 1 186 ? -23.326 -13.903 17.552 1.00 84.06 186 LYS A O 1
ATOM 1532 N N . PHE A 1 187 ? -21.165 -13.287 17.600 1.00 78.62 187 PHE A N 1
ATOM 1533 C CA . PHE A 1 187 ? -21.142 -12.979 19.037 1.00 78.62 187 PHE A CA 1
ATOM 1534 C C . PHE A 1 187 ? -21.992 -11.760 19.393 1.00 78.62 187 PHE A C 1
ATOM 1536 O O . PHE A 1 187 ? -22.676 -11.776 20.413 1.00 78.62 187 PHE A O 1
ATOM 1543 N N . LYS A 1 188 ? -22.018 -10.743 18.527 1.00 76.00 188 LYS A N 1
ATOM 1544 C CA . LYS A 1 188 ? -22.837 -9.533 18.698 1.00 76.00 188 LYS A CA 1
ATOM 1545 C C . LYS A 1 188 ? -24.342 -9.815 18.789 1.00 76.00 188 LYS A C 1
ATOM 1547 O O . LYS A 1 188 ? -25.077 -8.993 19.319 1.00 76.00 188 LYS A O 1
ATOM 1552 N N . LYS A 1 189 ? -24.797 -10.978 18.306 1.00 78.31 189 LYS A N 1
ATOM 1553 C CA . LYS A 1 189 ? -26.203 -11.425 18.349 1.00 78.31 189 LYS A CA 1
ATOM 1554 C C . LYS A 1 189 ? -26.565 -12.239 19.596 1.00 78.31 189 LYS A C 1
ATOM 1556 O O . LYS A 1 189 ? -27.707 -12.682 19.713 1.00 78.31 189 LYS A O 1
ATOM 1561 N N . LEU A 1 190 ? -25.610 -12.511 20.485 1.00 77.56 190 LEU A N 1
ATOM 1562 C CA . LEU A 1 190 ? -25.876 -13.260 21.713 1.00 77.56 190 LEU A CA 1
ATOM 1563 C C . LEU A 1 190 ? -26.691 -12.425 22.712 1.00 77.56 190 LEU A C 1
ATOM 1565 O O . LEU A 1 190 ? -26.902 -11.232 22.518 1.00 77.56 190 LEU A O 1
ATOM 1569 N N . LYS A 1 191 ? -27.186 -13.074 23.772 1.00 72.44 191 LYS A N 1
ATOM 1570 C CA . LYS A 1 191 ? -27.903 -12.401 24.861 1.00 72.44 191 LYS A CA 1
ATOM 1571 C C . LYS A 1 191 ? -26.931 -11.866 25.907 1.00 72.44 191 LYS A C 1
ATOM 1573 O O . LYS A 1 191 ? -25.891 -12.474 26.161 1.00 72.44 191 LYS A O 1
ATOM 1578 N N . TYR A 1 192 ? -27.312 -10.738 26.497 1.00 73.56 192 TYR A N 1
ATOM 1579 C CA . TYR A 1 192 ? -26.634 -10.140 27.637 1.00 73.56 192 TYR A CA 1
ATOM 1580 C C . TYR A 1 192 ? -26.713 -11.079 28.845 1.00 73.56 192 TYR A C 1
ATOM 1582 O O . TYR A 1 192 ? -27.746 -11.710 29.074 1.00 73.56 192 TYR A O 1
ATOM 1590 N N . GLU A 1 193 ? -25.630 -11.141 29.610 1.00 68.12 193 GLU A N 1
ATOM 1591 C CA . GLU A 1 193 ? -25.594 -11.768 30.929 1.00 68.12 193 GLU A CA 1
ATOM 1592 C C . GLU A 1 193 ? -25.028 -10.762 31.924 1.00 68.12 193 GLU A C 1
ATOM 1594 O O . GLU A 1 193 ? -24.095 -10.025 31.596 1.00 68.12 193 GLU A O 1
ATOM 1599 N N . GLU A 1 194 ? -25.618 -10.721 33.119 1.00 59.22 194 GLU A N 1
ATOM 1600 C CA . GLU A 1 194 ? -25.191 -9.812 34.177 1.00 59.22 194 GLU A CA 1
ATOM 1601 C C . GLU A 1 194 ? -23.726 -10.078 34.564 1.00 59.22 194 GLU A C 1
ATOM 1603 O O . GLU A 1 194 ? -23.318 -11.240 34.682 1.00 59.22 194 GLU A O 1
ATOM 1608 N N . PRO A 1 195 ? -22.918 -9.020 34.762 1.00 60.41 195 PRO A N 1
ATOM 1609 C CA . PRO A 1 195 ? -21.525 -9.173 35.138 1.00 60.41 195 PRO A CA 1
ATOM 1610 C C . PRO A 1 195 ? -21.408 -9.899 36.483 1.00 60.41 195 PRO A C 1
ATOM 1612 O O . PRO A 1 195 ? -21.861 -9.408 37.516 1.00 60.41 195 PRO A O 1
ATOM 1615 N N . SER A 1 196 ? -20.758 -11.064 36.480 1.00 53.00 196 SER A N 1
ATOM 1616 C CA . SER A 1 196 ? -20.403 -11.798 37.692 1.00 53.00 196 SER A CA 1
ATOM 1617 C C . SER A 1 196 ? -19.201 -11.124 38.363 1.00 53.00 196 SER A C 1
ATOM 1619 O O . SER A 1 196 ? -18.063 -11.481 38.065 1.00 53.00 196 SER A O 1
ATOM 1621 N N . CYS A 1 197 ? -19.463 -10.158 39.246 1.00 47.91 197 CYS A N 1
ATOM 1622 C CA . CYS A 1 197 ? -18.477 -9.382 40.014 1.00 47.91 197 CYS A CA 1
ATOM 1623 C C . CYS A 1 197 ? -17.551 -8.470 39.191 1.00 47.91 197 CYS A C 1
ATOM 1625 O O . CYS A 1 197 ? -17.165 -8.792 38.075 1.00 47.91 197 CYS A O 1
ATOM 1627 N N . THR A 1 198 ? -17.112 -7.374 39.815 1.00 49.03 198 THR A N 1
ATOM 1628 C CA . THR A 1 198 ? -15.680 -7.165 40.092 1.00 49.03 198 THR A CA 1
ATOM 1629 C C . THR A 1 198 ? -15.521 -6.110 41.178 1.00 49.03 198 THR A C 1
ATOM 1631 O O . THR A 1 198 ? -16.092 -5.027 41.079 1.00 49.03 198 THR A O 1
ATOM 1634 N N . GLU A 1 199 ? -14.752 -6.469 42.198 1.00 55.03 199 GLU A N 1
ATOM 1635 C CA . GLU A 1 199 ? -14.250 -5.595 43.251 1.00 55.03 199 GLU A CA 1
ATOM 1636 C C . GLU A 1 199 ? -13.537 -4.379 42.639 1.00 55.03 199 GLU A C 1
ATOM 1638 O O . GLU A 1 199 ? -12.818 -4.489 41.642 1.00 55.03 199 GLU A O 1
ATOM 1643 N N . GLU A 1 200 ? -13.802 -3.202 43.201 1.00 54.69 200 GLU A N 1
ATOM 1644 C CA . GLU A 1 200 ? -13.209 -1.940 42.770 1.00 54.69 200 GLU A CA 1
ATOM 1645 C C . GLU A 1 200 ? -11.774 -1.847 43.297 1.00 54.69 200 GLU A C 1
ATOM 1647 O O . GLU A 1 200 ? -11.525 -1.359 44.400 1.00 54.69 200 GLU A O 1
ATOM 1652 N N . ASP A 1 201 ? -10.807 -2.296 42.501 1.00 57.88 201 ASP A N 1
ATOM 1653 C CA . ASP A 1 201 ? -9.418 -1.899 42.713 1.00 57.88 201 ASP A CA 1
ATOM 1654 C C . ASP A 1 201 ? -9.294 -0.398 42.393 1.00 57.88 201 ASP A C 1
ATOM 1656 O O . ASP A 1 201 ? -9.165 0.004 41.233 1.00 57.88 201 ASP A O 1
ATOM 1660 N N . ASN A 1 202 ? -9.346 0.434 43.441 1.00 66.69 202 ASN A N 1
ATOM 1661 C CA . ASN A 1 202 ? -9.158 1.896 43.429 1.00 66.69 202 ASN A CA 1
ATOM 1662 C C . ASN A 1 202 ? -7.702 2.299 43.123 1.00 66.69 202 ASN A C 1
ATOM 1664 O O . ASN A 1 202 ? -7.093 3.107 43.825 1.00 66.69 202 ASN A O 1
ATOM 1668 N N . GLN A 1 203 ? -7.095 1.685 42.112 1.00 79.62 203 GLN A N 1
ATOM 1669 C CA . GLN A 1 203 ? -5.767 2.054 41.650 1.00 79.62 203 GLN A CA 1
ATOM 1670 C C . GLN A 1 203 ? -5.866 3.201 40.639 1.00 79.62 203 GLN A C 1
ATOM 1672 O O . GLN A 1 203 ? -6.665 3.175 39.696 1.00 79.62 203 GLN A O 1
ATOM 1677 N N . GLU A 1 204 ? -5.013 4.203 40.832 1.00 87.19 204 GLU A N 1
ATOM 1678 C CA . GLU A 1 204 ? -4.912 5.386 39.981 1.00 87.19 204 GLU A CA 1
ATOM 1679 C C . GLU A 1 204 ? -3.663 5.311 39.092 1.00 87.19 204 GLU A C 1
ATOM 1681 O O . GLU A 1 204 ? -2.595 4.862 39.507 1.00 87.19 204 GLU A O 1
ATOM 1686 N N . ILE A 1 205 ? -3.805 5.742 37.840 1.00 89.88 205 ILE A N 1
ATOM 1687 C CA . ILE A 1 205 ? -2.753 5.827 36.827 1.00 89.88 205 ILE A CA 1
ATOM 1688 C C . ILE A 1 205 ? -2.815 7.207 36.174 1.00 89.88 205 ILE A C 1
ATOM 1690 O O . ILE A 1 205 ? -3.888 7.714 35.860 1.00 89.88 205 ILE A O 1
ATOM 1694 N N . ILE A 1 206 ? -1.655 7.787 35.884 1.00 91.31 206 ILE A N 1
ATOM 1695 C CA . ILE A 1 206 ? -1.544 9.081 35.206 1.00 91.31 206 ILE A CA 1
ATOM 1696 C C . ILE A 1 206 ? -1.608 8.898 33.686 1.00 91.31 206 ILE A C 1
ATOM 1698 O O . ILE A 1 206 ? -0.954 8.028 33.106 1.00 91.31 206 ILE A O 1
ATOM 1702 N N . CYS A 1 207 ? -2.346 9.767 33.001 1.00 92.50 207 CYS A N 1
ATOM 1703 C CA . CYS A 1 207 ? -2.318 9.841 31.547 1.00 92.50 207 CYS A CA 1
ATOM 1704 C C . CYS A 1 207 ? -1.029 10.468 31.015 1.00 92.50 207 CYS A C 1
ATOM 1706 O O . CYS A 1 207 ? -0.785 11.654 31.207 1.00 92.50 207 CYS A O 1
ATOM 1708 N N . PHE A 1 208 ? -0.265 9.722 30.217 1.00 88.69 208 PHE A N 1
ATOM 1709 C CA . PHE A 1 208 ? 0.971 10.213 29.592 1.00 88.69 208 PHE A CA 1
ATOM 1710 C C . PHE A 1 208 ? 0.769 11.352 28.577 1.00 88.69 208 PHE A C 1
ATOM 1712 O O . PHE A 1 208 ? 1.727 12.034 28.228 1.00 88.69 208 PHE A O 1
ATOM 1719 N N . ILE A 1 209 ? -0.456 11.557 28.078 1.00 90.19 209 ILE A N 1
ATOM 1720 C CA . ILE A 1 209 ? -0.751 12.556 27.038 1.00 90.19 209 ILE A CA 1
ATOM 1721 C C . ILE A 1 209 ? -1.169 13.896 27.656 1.00 90.19 209 ILE A C 1
ATOM 1723 O O . ILE A 1 209 ? -0.740 14.947 27.192 1.00 90.19 209 ILE A O 1
ATOM 1727 N N . CYS A 1 210 ? -2.016 13.877 28.690 1.00 92.12 210 CYS A N 1
ATOM 1728 C CA . CYS A 1 210 ? -2.562 15.095 29.303 1.00 92.12 210 CYS A CA 1
ATOM 1729 C C . CYS A 1 210 ? -2.206 15.285 30.782 1.00 92.12 210 CYS A C 1
ATOM 1731 O O . CYS A 1 210 ? -2.623 16.286 31.359 1.00 92.12 210 CYS A O 1
ATOM 1733 N N . GLY A 1 211 ? -1.514 14.334 31.411 1.00 90.94 211 GLY A N 1
ATOM 1734 C CA . GLY A 1 211 ? -1.070 14.409 32.805 1.00 90.94 211 GLY A CA 1
ATOM 1735 C C . GLY A 1 211 ? -2.161 14.263 33.870 1.00 90.94 211 GLY A C 1
ATOM 1736 O O . GLY A 1 211 ? -1.891 14.564 35.022 1.00 90.94 211 GLY A O 1
ATOM 1737 N N . HIS A 1 212 ? -3.382 13.851 33.514 1.00 90.25 212 HIS A N 1
ATOM 1738 C CA . HIS A 1 212 ? -4.479 13.700 34.482 1.00 90.25 212 HIS A CA 1
ATOM 1739 C C . HIS A 1 212 ? -4.443 12.338 35.179 1.00 90.25 212 HIS A C 1
ATOM 1741 O O . HIS A 1 212 ? -4.158 11.333 34.523 1.00 90.25 212 HIS A O 1
ATOM 1747 N N . ASP A 1 213 ? -4.815 12.312 36.458 1.00 90.75 213 ASP A N 1
ATOM 1748 C CA . ASP A 1 213 ? -5.012 11.089 37.239 1.00 90.75 213 ASP A CA 1
ATOM 1749 C C . ASP A 1 213 ? -6.304 10.377 36.819 1.00 90.75 213 ASP A C 1
ATOM 1751 O O . ASP A 1 213 ? -7.362 10.994 36.657 1.00 90.75 213 ASP A O 1
ATOM 1755 N N . LEU A 1 214 ? -6.212 9.069 36.591 1.00 88.19 214 LEU A N 1
ATOM 1756 C CA . LEU A 1 214 ? -7.292 8.230 36.086 1.00 88.19 214 LEU A CA 1
ATOM 1757 C C . LEU A 1 214 ? -7.409 6.960 36.912 1.00 88.19 214 LEU A C 1
ATOM 1759 O O . LEU A 1 214 ? -6.424 6.275 37.154 1.00 88.19 214 LEU A O 1
ATOM 1763 N N . GLN A 1 215 ? -8.636 6.558 37.213 1.00 85.75 215 GLN A N 1
ATOM 1764 C CA . GLN A 1 215 ? -8.908 5.211 37.707 1.00 85.75 215 GLN A CA 1
ATOM 1765 C C . GLN A 1 215 ? -8.569 4.178 36.619 1.00 85.75 215 GLN A C 1
ATOM 1767 O O . GLN A 1 215 ? -8.891 4.395 35.441 1.00 85.75 215 GLN A O 1
ATOM 1772 N N . ILE A 1 216 ? -7.965 3.037 36.987 1.00 82.25 216 ILE A N 1
ATOM 1773 C CA . ILE A 1 216 ? -7.610 1.966 36.030 1.00 82.25 216 ILE A CA 1
ATOM 1774 C C . ILE A 1 216 ? -8.813 1.572 35.168 1.00 82.25 216 ILE A C 1
ATOM 1776 O O . ILE A 1 216 ? -8.680 1.428 33.949 1.00 82.25 216 ILE A O 1
ATOM 1780 N N . SER A 1 217 ? -9.999 1.496 35.772 1.00 80.44 217 SER A N 1
ATOM 1781 C CA . SER A 1 217 ? -11.254 1.182 35.085 1.00 80.44 217 SER A CA 1
ATOM 1782 C C . SER A 1 217 ? -11.605 2.174 33.966 1.00 80.44 217 SER A C 1
ATOM 1784 O O . SER A 1 217 ? -12.231 1.798 32.984 1.00 80.44 217 SER A O 1
ATOM 1786 N N . GLN A 1 218 ? -11.188 3.437 34.037 1.00 82.12 218 GLN A N 1
ATOM 1787 C CA . GLN A 1 218 ? -11.520 4.456 33.029 1.00 82.12 218 GLN A CA 1
ATOM 1788 C C . GLN A 1 218 ? -10.363 4.758 32.064 1.00 82.12 218 GLN A C 1
ATOM 1790 O O . GLN A 1 218 ? -10.561 5.438 31.048 1.00 82.12 218 GLN A O 1
ATOM 1795 N N . SER A 1 219 ? -9.175 4.219 32.343 1.00 83.94 219 SER A N 1
ATOM 1796 C CA . SER A 1 219 ? -7.926 4.504 31.629 1.00 83.94 219 SER A CA 1
ATOM 1797 C C . SER A 1 219 ? -8.024 4.289 30.110 1.00 83.94 219 SER A C 1
ATOM 1799 O O . SER A 1 219 ? -7.732 5.203 29.339 1.00 83.94 219 SER A O 1
ATOM 1801 N N . GLN A 1 220 ? -8.544 3.143 29.656 1.00 83.19 220 GLN A N 1
ATOM 1802 C CA . GLN A 1 220 ? -8.660 2.799 28.229 1.00 83.19 220 GLN A CA 1
ATOM 1803 C C . GLN A 1 220 ? -9.537 3.789 27.442 1.00 83.19 220 GLN A C 1
ATOM 1805 O O . GLN A 1 220 ? -9.167 4.237 26.351 1.00 83.19 220 GLN A O 1
ATOM 1810 N N . LYS A 1 221 ? -10.689 4.182 28.010 1.00 84.06 221 LYS A N 1
ATOM 1811 C CA . LYS A 1 221 ? -11.604 5.168 27.404 1.00 84.06 221 LYS A CA 1
ATOM 1812 C C . LYS A 1 221 ? -10.946 6.545 27.319 1.00 84.06 221 LYS A C 1
ATOM 1814 O O . LYS A 1 221 ? -11.088 7.231 26.302 1.00 84.06 221 LYS A O 1
ATOM 1819 N N . HIS A 1 222 ? -10.231 6.951 28.369 1.00 88.56 222 HIS A N 1
ATOM 1820 C CA . HIS A 1 222 ? -9.519 8.223 28.382 1.00 88.56 222 HIS A CA 1
ATOM 1821 C C . HIS A 1 222 ? -8.378 8.241 27.360 1.00 88.56 222 HIS A C 1
ATOM 1823 O O . HIS A 1 222 ? -8.320 9.172 26.560 1.00 88.56 222 HIS A O 1
ATOM 1829 N N . PHE A 1 223 ? -7.503 7.229 27.340 1.00 87.31 223 PHE A N 1
ATOM 1830 C CA . PHE A 1 223 ? -6.338 7.196 26.450 1.00 87.31 223 PHE A CA 1
ATOM 1831 C C . PHE A 1 223 ? -6.731 7.345 24.983 1.00 87.31 223 PHE A C 1
ATOM 1833 O O . PHE A 1 223 ? -6.152 8.174 24.286 1.00 87.31 223 PHE A O 1
ATOM 1840 N N . GLN A 1 224 ? -7.765 6.633 24.523 1.00 83.50 224 GLN A N 1
ATOM 1841 C CA . GLN A 1 224 ? -8.221 6.750 23.135 1.00 83.50 224 GLN A CA 1
ATOM 1842 C C . GLN A 1 224 ? -8.761 8.148 22.806 1.00 83.50 224 GLN A C 1
ATOM 1844 O O . GLN A 1 224 ? -8.415 8.710 21.768 1.00 83.50 224 GLN A O 1
ATOM 1849 N N . LYS A 1 225 ? -9.585 8.739 23.683 1.00 86.75 225 LYS A N 1
ATOM 1850 C CA . LYS A 1 225 ? -10.141 10.088 23.466 1.00 86.75 225 LYS A CA 1
ATOM 1851 C C . LYS A 1 225 ? -9.064 11.168 23.540 1.00 86.75 225 LYS A C 1
ATOM 1853 O O . LYS A 1 225 ? -9.072 12.101 22.740 1.00 86.75 225 LYS A O 1
ATOM 1858 N N . CYS A 1 226 ? -8.138 11.036 24.486 1.00 89.75 226 CYS A N 1
ATOM 1859 C CA . CYS A 1 226 ? -7.031 11.960 24.672 1.00 89.75 226 CYS A CA 1
ATOM 1860 C C . CYS A 1 226 ? -6.069 11.911 23.481 1.00 89.75 226 CYS A C 1
ATOM 1862 O O . CYS A 1 226 ? -5.753 12.952 22.910 1.00 89.75 226 CYS A O 1
ATOM 1864 N N . TYR A 1 227 ? -5.703 10.705 23.034 1.00 87.62 227 TYR A N 1
ATOM 1865 C CA . TYR A 1 227 ? -4.905 10.501 21.829 1.00 87.62 227 TYR A CA 1
ATOM 1866 C C . TYR A 1 227 ? -5.595 11.068 20.587 1.00 87.62 227 TYR A C 1
ATOM 1868 O O . TYR A 1 227 ? -4.979 11.828 19.851 1.00 87.62 227 TYR A O 1
ATOM 1876 N N . ALA A 1 228 ? -6.885 10.784 20.383 1.00 85.44 228 ALA A N 1
ATOM 1877 C CA . ALA A 1 228 ? -7.647 11.330 19.260 1.00 85.44 228 ALA A CA 1
ATOM 1878 C C . ALA A 1 228 ? -7.658 12.868 19.259 1.00 85.44 228 ALA A C 1
ATOM 1880 O O . ALA A 1 228 ? -7.478 13.483 18.208 1.00 85.44 228 ALA A O 1
ATOM 1881 N N . LYS A 1 229 ? -7.813 13.489 20.436 1.00 88.38 229 LYS A N 1
ATOM 1882 C CA . LYS A 1 229 ? -7.743 14.946 20.596 1.00 88.38 229 LYS A CA 1
ATOM 1883 C C . LYS A 1 229 ? -6.346 15.481 20.271 1.00 88.38 229 LYS A C 1
ATOM 1885 O O . LYS A 1 229 ? -6.242 16.447 19.521 1.00 88.38 229 LYS A O 1
ATOM 1890 N N . ALA A 1 230 ? -5.291 14.851 20.786 1.00 86.38 230 ALA A N 1
ATOM 1891 C CA . ALA A 1 230 ? -3.911 15.241 20.502 1.00 86.38 230 ALA A CA 1
ATOM 1892 C C . ALA A 1 230 ? -3.582 15.109 19.004 1.00 86.38 230 ALA A C 1
ATOM 1894 O O . ALA A 1 230 ? -3.134 16.070 18.386 1.00 86.38 230 ALA A O 1
ATOM 1895 N N . GLU A 1 231 ? -3.896 13.963 18.394 1.00 85.25 231 GLU A N 1
ATOM 1896 C CA . GLU A 1 231 ? -3.707 13.707 16.962 1.00 85.25 231 GLU A CA 1
ATOM 1897 C C . GLU A 1 231 ? -4.489 14.679 16.084 1.00 85.25 231 GLU A C 1
ATOM 1899 O O . GLU A 1 231 ? -3.949 15.174 15.101 1.00 85.25 231 GLU A O 1
ATOM 1904 N N . SER A 1 232 ? -5.738 15.006 16.426 1.00 81.00 232 SER A N 1
ATOM 1905 C CA . SER A 1 232 ? -6.536 15.967 15.645 1.00 81.00 232 SER A CA 1
ATOM 1906 C C . SER A 1 232 ? -5.912 17.370 15.564 1.00 81.00 232 SER A C 1
ATOM 1908 O O . SER A 1 232 ? -6.241 18.142 14.668 1.00 81.00 232 SER A O 1
ATOM 1910 N N . GLY A 1 233 ? -4.978 17.706 16.465 1.00 80.75 233 GLY A N 1
ATOM 1911 C CA . GLY A 1 233 ? -4.195 18.941 16.387 1.00 80.75 233 GLY A CA 1
ATOM 1912 C C . GLY A 1 233 ? -3.114 18.926 15.299 1.00 80.75 233 GLY A C 1
ATOM 1913 O O . GLY A 1 233 ? -2.676 19.988 14.855 1.00 80.75 233 GLY A O 1
ATOM 1914 N N . TYR A 1 234 ? -2.700 17.744 14.837 1.00 79.94 234 TYR A N 1
ATOM 1915 C CA . TYR A 1 234 ? -1.713 17.572 13.775 1.00 79.94 234 TYR A CA 1
ATOM 1916 C C . TYR A 1 234 ? -2.395 17.382 12.424 1.00 79.94 234 TYR A C 1
ATOM 1918 O O . TYR A 1 234 ? -3.294 16.555 12.262 1.00 79.94 234 TYR A O 1
ATOM 1926 N N . ARG A 1 235 ? -1.918 18.118 11.417 1.00 70.12 235 ARG A N 1
ATOM 1927 C CA . ARG A 1 235 ? -2.374 17.971 10.032 1.00 70.12 235 ARG A CA 1
ATOM 1928 C C . ARG A 1 235 ? -1.486 16.972 9.309 1.00 70.12 235 ARG A C 1
ATOM 1930 O O . ARG A 1 235 ? -0.275 17.157 9.244 1.00 70.12 235 ARG A O 1
ATOM 1937 N N . PHE A 1 236 ? -2.099 15.937 8.743 1.00 72.44 236 PHE A N 1
ATOM 1938 C CA . PHE A 1 236 ? -1.399 14.904 7.988 1.00 72.44 236 PHE A CA 1
ATOM 1939 C C . PHE A 1 236 ? -2.158 14.599 6.697 1.00 72.44 236 PHE A C 1
ATOM 1941 O O . PHE A 1 236 ? -3.350 14.277 6.729 1.00 72.44 236 PHE A O 1
ATOM 1948 N N . GLY A 1 237 ? -1.486 14.695 5.553 1.00 83.25 237 GLY A N 1
ATOM 1949 C CA . GLY A 1 237 ? -2.130 14.472 4.266 1.00 83.25 237 GLY A CA 1
ATOM 1950 C C . GLY A 1 237 ? -1.227 14.725 3.071 1.00 83.25 237 GLY A C 1
ATOM 1951 O O . GLY A 1 237 ? -0.075 15.122 3.212 1.00 83.25 237 GLY A O 1
ATOM 1952 N N . THR A 1 238 ? -1.771 14.489 1.883 1.00 86.38 238 THR A N 1
ATOM 1953 C CA . THR A 1 238 ? -1.095 14.750 0.605 1.00 86.38 238 THR A CA 1
ATOM 1954 C C . THR A 1 238 ? -2.034 15.466 -0.352 1.00 86.38 238 THR A C 1
ATOM 1956 O O . THR A 1 238 ? -3.250 15.311 -0.261 1.00 86.38 238 THR A O 1
ATOM 1959 N N . PHE A 1 239 ? -1.483 16.165 -1.339 1.00 83.94 239 PHE A N 1
ATOM 1960 C CA . PHE A 1 239 ? -2.264 16.849 -2.377 1.00 83.94 239 PHE A CA 1
ATOM 1961 C C . PHE A 1 239 ? -3.020 15.886 -3.308 1.00 83.94 239 PHE A C 1
ATOM 1963 O O . PHE A 1 239 ? -4.016 16.260 -3.920 1.00 83.94 239 PHE A O 1
ATOM 1970 N N . CYS A 1 240 ? -2.592 14.621 -3.377 1.00 84.06 240 CYS A N 1
ATOM 1971 C CA . CYS A 1 240 ? -3.158 13.633 -4.291 1.00 84.06 240 CYS A CA 1
ATOM 1972 C C . CYS A 1 240 ? -4.134 12.663 -3.606 1.00 84.06 240 CYS A C 1
ATOM 1974 O O . CYS A 1 240 ? -3.923 12.183 -2.482 1.00 84.06 240 CYS A O 1
ATOM 1976 N N . LYS A 1 241 ? -5.188 12.296 -4.336 1.00 84.88 241 LYS A N 1
ATOM 1977 C CA . LYS A 1 241 ? -6.096 11.202 -3.976 1.00 84.88 241 LYS A CA 1
ATOM 1978 C C . LYS A 1 241 ? -5.363 9.860 -4.110 1.00 84.88 241 LYS A C 1
ATOM 1980 O O . LYS A 1 241 ? -4.664 9.652 -5.095 1.00 84.88 241 LYS A O 1
ATOM 1985 N N . CYS A 1 242 ? -5.506 8.952 -3.136 1.00 78.38 242 CYS A N 1
ATOM 1986 C CA . CYS A 1 242 ? -4.936 7.605 -3.285 1.00 78.38 242 CYS A CA 1
ATOM 1987 C C . CYS A 1 242 ? -5.800 6.752 -4.218 1.00 78.38 242 CYS A C 1
ATOM 1989 O O . CYS A 1 242 ? -7.009 6.967 -4.346 1.00 78.38 242 CYS A O 1
ATOM 1991 N N . GLU A 1 243 ? -5.170 5.742 -4.809 1.00 78.69 243 GLU A N 1
ATOM 1992 C CA . GLU A 1 243 ? -5.841 4.722 -5.607 1.00 78.69 243 GLU A CA 1
ATOM 1993 C C . GLU A 1 243 ? -6.905 3.959 -4.802 1.00 78.69 243 GLU A C 1
ATOM 1995 O O . GLU A 1 243 ? -6.869 3.899 -3.567 1.00 78.69 243 GLU A O 1
ATOM 2000 N N . LYS A 1 244 ? -7.870 3.357 -5.511 1.00 73.94 244 LYS A N 1
ATOM 2001 C CA . LYS A 1 244 ? -9.035 2.693 -4.902 1.00 73.94 244 LYS A CA 1
ATOM 2002 C C . LYS A 1 244 ? -8.641 1.581 -3.922 1.00 73.94 244 LYS A C 1
ATOM 2004 O O . LYS A 1 244 ? -9.202 1.526 -2.836 1.00 73.94 244 LYS A O 1
ATOM 2009 N N . ILE A 1 245 ? -7.635 0.772 -4.252 1.00 72.44 245 ILE A N 1
ATOM 2010 C CA . ILE A 1 245 ? -7.181 -0.352 -3.411 1.00 72.44 245 ILE A CA 1
ATOM 2011 C C . ILE A 1 245 ? -6.662 0.143 -2.050 1.00 72.44 245 ILE A C 1
ATOM 2013 O O . ILE A 1 245 ? -6.926 -0.451 -1.008 1.00 72.44 245 ILE A O 1
ATOM 2017 N N . ILE A 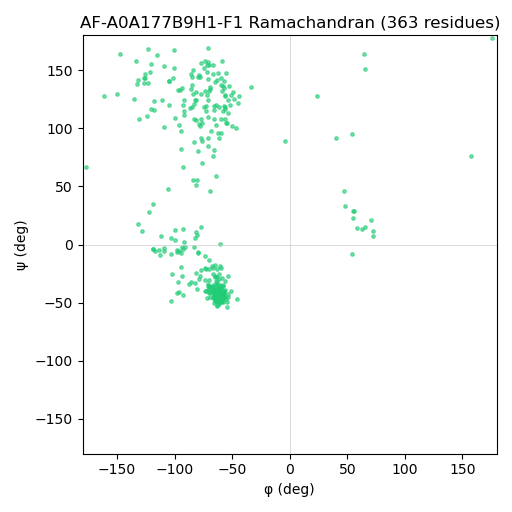1 246 ? -5.971 1.285 -2.044 1.00 80.00 246 ILE A N 1
ATOM 2018 C CA . ILE A 1 246 ? -5.429 1.908 -0.831 1.00 80.00 246 ILE A CA 1
ATOM 2019 C C . ILE A 1 246 ? -6.537 2.645 -0.052 1.00 80.00 246 ILE A C 1
ATOM 2021 O O . ILE A 1 246 ? -6.468 2.755 1.171 1.00 80.00 246 ILE A O 1
ATOM 2025 N N . SER A 1 247 ? -7.594 3.102 -0.736 1.00 75.88 247 SER A N 1
ATOM 2026 C CA . SER A 1 247 ? -8.729 3.832 -0.141 1.00 75.88 247 SER A CA 1
ATOM 2027 C C . SER A 1 247 ? -9.619 3.008 0.795 1.00 75.88 247 SER A C 1
ATOM 2029 O O . SER A 1 247 ? -10.362 3.564 1.613 1.00 75.88 247 SER A O 1
ATOM 2031 N N . ASP A 1 248 ? -9.535 1.684 0.699 1.00 83.12 248 ASP A N 1
ATOM 2032 C CA . ASP A 1 248 ? -10.220 0.791 1.630 1.00 83.12 248 ASP A CA 1
ATOM 2033 C C . ASP A 1 248 ? -9.527 0.785 2.994 1.00 83.12 248 ASP A C 1
ATOM 2035 O O . ASP A 1 248 ? -10.186 0.683 4.028 1.00 83.12 248 ASP A O 1
ATOM 2039 N N . VAL A 1 249 ? -8.210 0.996 3.008 1.00 87.31 249 VAL A N 1
ATOM 2040 C CA . VAL A 1 249 ? -7.379 0.916 4.210 1.00 87.31 249 VAL A CA 1
ATOM 2041 C C . VAL A 1 249 ? -7.108 2.289 4.819 1.00 87.31 249 VAL A C 1
ATOM 2043 O O . VAL A 1 249 ? -7.192 2.462 6.038 1.00 87.31 249 VAL A O 1
ATOM 2046 N N . ILE A 1 250 ? -6.825 3.279 3.976 1.00 89.56 250 ILE A N 1
ATOM 2047 C CA . ILE A 1 250 ? -6.482 4.648 4.357 1.00 89.56 250 ILE A CA 1
ATOM 2048 C C . ILE A 1 250 ? -7.661 5.585 4.095 1.00 89.56 250 ILE A C 1
ATOM 2050 O O . ILE A 1 250 ? -8.370 5.478 3.095 1.00 89.56 250 ILE A O 1
ATOM 2054 N N . CYS A 1 251 ? -7.876 6.527 5.011 1.00 88.75 251 CYS A N 1
ATOM 2055 C CA . CYS A 1 251 ? -8.807 7.625 4.817 1.00 88.75 251 CYS A CA 1
ATOM 2056 C C . CYS A 1 251 ? -8.386 8.427 3.582 1.00 88.75 251 CYS A C 1
ATOM 2058 O O . CYS A 1 251 ? -7.227 8.779 3.472 1.00 88.75 251 CYS A O 1
ATOM 2060 N N . ASN A 1 252 ? -9.317 8.735 2.682 1.00 87.38 252 ASN A N 1
ATOM 2061 C CA . ASN A 1 252 ? -9.088 9.589 1.510 1.00 87.38 252 ASN A CA 1
ATOM 2062 C C . ASN A 1 252 ? -10.040 10.792 1.503 1.00 87.38 252 ASN A C 1
ATOM 2064 O O . ASN A 1 252 ? -10.428 11.283 0.443 1.00 87.38 252 ASN A O 1
ATOM 2068 N N . HIS A 1 253 ? -10.470 11.233 2.684 1.00 88.25 253 HIS A N 1
ATOM 2069 C CA . HIS A 1 253 ? -11.347 12.388 2.801 1.00 88.25 253 HIS A CA 1
ATOM 2070 C C . HIS A 1 253 ? -10.579 13.663 2.440 1.00 88.25 253 HIS A C 1
ATOM 2072 O O . HIS A 1 253 ? -9.454 13.866 2.905 1.00 88.25 253 HIS A O 1
ATOM 2078 N N . TYR A 1 254 ? -11.175 14.497 1.593 1.00 89.75 254 TYR A N 1
ATOM 2079 C CA . TYR A 1 254 ? -10.604 15.779 1.207 1.00 89.75 254 TYR A CA 1
ATOM 2080 C C . TYR A 1 254 ? -10.923 16.828 2.274 1.00 89.75 254 TYR A C 1
ATOM 2082 O O . TYR A 1 254 ? -12.082 17.019 2.636 1.00 89.75 254 TYR A O 1
ATOM 2090 N N . MET A 1 255 ? -9.893 17.478 2.807 1.00 85.62 255 MET A N 1
ATOM 2091 C CA . MET A 1 255 ? -10.034 18.525 3.813 1.00 85.62 255 MET A CA 1
ATOM 2092 C C . MET A 1 255 ? -10.018 19.890 3.126 1.00 85.62 255 MET A C 1
ATOM 2094 O O . MET A 1 255 ? -8.951 20.397 2.785 1.00 85.62 255 MET A O 1
ATOM 2098 N N . GLU A 1 256 ? -11.186 20.515 2.967 1.00 84.12 256 GLU A N 1
ATOM 2099 C CA . GLU A 1 256 ? -11.319 21.827 2.307 1.00 84.12 256 GLU A CA 1
ATOM 2100 C C . GLU A 1 256 ? -10.476 22.918 2.983 1.00 84.12 256 GLU A C 1
ATOM 2102 O O . GLU A 1 256 ? -9.871 23.752 2.311 1.00 84.12 256 GLU A O 1
ATOM 2107 N N . SER A 1 257 ? -10.361 22.870 4.312 1.00 84.44 257 SER A N 1
ATOM 2108 C CA . SER A 1 257 ? -9.611 23.846 5.111 1.00 84.44 257 SER A CA 1
ATOM 2109 C C . SER A 1 257 ? -8.097 23.820 4.885 1.00 84.44 257 SER A C 1
ATOM 2111 O O . SER A 1 257 ? -7.432 24.825 5.123 1.00 84.44 257 SER A O 1
ATOM 2113 N N . SER A 1 258 ? -7.540 22.685 4.455 1.00 83.62 258 SER A N 1
ATOM 2114 C CA . SER A 1 258 ? -6.097 22.524 4.221 1.00 83.62 258 SER A CA 1
ATOM 2115 C C . SER A 1 258 ? -5.749 22.182 2.776 1.00 83.62 258 SER A C 1
ATOM 2117 O O . SER A 1 258 ? -4.569 22.116 2.454 1.00 83.62 258 SER A O 1
ATOM 2119 N N . GLN A 1 259 ? -6.752 21.986 1.912 1.00 87.50 259 GLN A N 1
ATOM 2120 C CA . GLN A 1 259 ? -6.585 21.578 0.514 1.00 87.50 259 GLN A CA 1
ATOM 2121 C C . GLN A 1 259 ? -5.777 20.270 0.364 1.00 87.50 259 GLN A C 1
ATOM 2123 O O . GLN A 1 259 ? -5.115 20.039 -0.646 1.00 87.50 259 GLN A O 1
ATOM 2128 N N . LEU A 1 260 ? -5.835 19.394 1.374 1.00 89.88 260 LEU A N 1
ATOM 2129 C CA . LEU A 1 260 ? -5.115 18.120 1.430 1.00 89.88 260 LEU A CA 1
ATOM 2130 C C . LEU A 1 260 ? -6.092 16.952 1.576 1.00 89.88 260 LEU A C 1
ATOM 2132 O O . LEU A 1 260 ? -7.128 17.055 2.232 1.00 89.88 260 LEU A O 1
ATOM 2136 N N . TYR A 1 261 ? -5.732 15.798 1.022 1.00 89.62 261 TYR A N 1
ATOM 2137 C CA . TYR A 1 261 ? -6.394 14.533 1.327 1.00 89.62 261 TYR A CA 1
ATOM 2138 C C . TYR A 1 261 ? -5.797 13.945 2.602 1.00 89.62 261 TYR A C 1
ATOM 2140 O O . TYR A 1 261 ? -4.577 13.788 2.692 1.00 89.62 261 TYR A O 1
ATOM 2148 N N . CYS A 1 262 ? -6.645 13.570 3.563 1.00 89.06 262 CYS A N 1
ATOM 2149 C CA . CYS A 1 262 ? -6.221 12.801 4.733 1.00 89.06 262 CYS A CA 1
ATOM 2150 C C . CYS A 1 262 ? -5.516 11.512 4.270 1.00 89.06 262 CYS A C 1
ATOM 2152 O O . CYS A 1 262 ? -5.862 10.990 3.214 1.00 89.06 262 CYS A O 1
ATOM 2154 N N . LYS A 1 263 ? -4.521 11.024 5.026 1.00 87.25 263 LYS A N 1
ATOM 2155 C CA . LYS A 1 263 ? -3.832 9.733 4.781 1.00 87.25 263 LYS A CA 1
ATOM 2156 C C . LYS A 1 263 ? -3.698 8.858 6.026 1.00 87.25 263 LYS A C 1
ATOM 2158 O O . LYS A 1 263 ? -2.901 7.926 6.070 1.00 87.25 263 LYS A O 1
ATOM 2163 N N . ARG A 1 264 ? -4.489 9.152 7.056 1.00 88.75 264 ARG A N 1
ATOM 2164 C CA . ARG A 1 264 ? -4.544 8.343 8.277 1.00 88.75 264 ARG A CA 1
ATOM 2165 C C . ARG A 1 264 ? -5.241 7.014 8.007 1.00 88.75 264 ARG A C 1
ATOM 2167 O O . ARG A 1 264 ? -6.096 6.929 7.127 1.00 88.75 264 ARG A O 1
ATOM 2174 N N . LEU A 1 265 ? -4.937 5.994 8.806 1.00 88.81 265 LEU A N 1
ATOM 2175 C CA . LEU A 1 265 ? -5.644 4.714 8.763 1.00 88.81 265 LEU A CA 1
ATOM 2176 C C . LEU A 1 265 ? -7.157 4.949 8.905 1.00 88.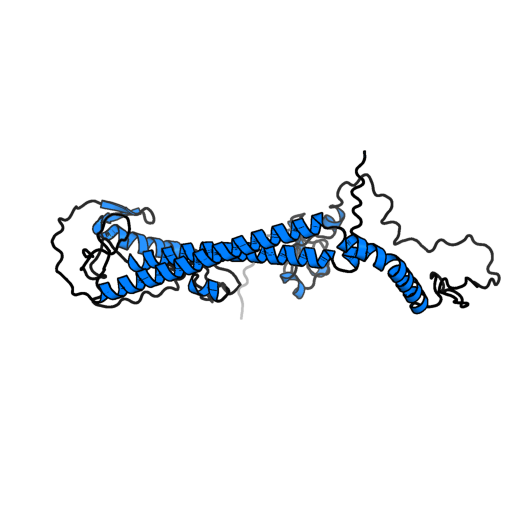81 265 LEU A C 1
ATOM 2178 O O . LEU A 1 265 ? -7.594 5.577 9.868 1.00 88.81 265 LEU A O 1
ATOM 2182 N N . LYS A 1 266 ? -7.959 4.462 7.953 1.00 88.94 266 LYS A N 1
ATOM 2183 C CA . LYS A 1 266 ? -9.384 4.813 7.822 1.00 88.94 266 LYS A CA 1
ATOM 2184 C C . LYS A 1 266 ? -10.170 4.548 9.102 1.00 88.94 266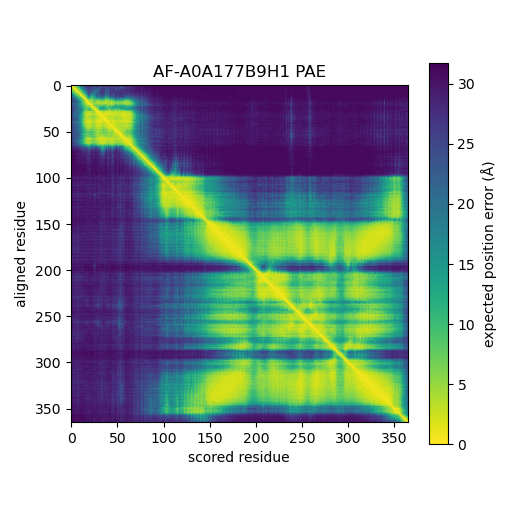 LYS A C 1
ATOM 2186 O O . LYS A 1 266 ? -10.886 5.426 9.566 1.00 88.94 266 LYS A O 1
ATOM 2191 N N . LEU A 1 267 ? -9.977 3.367 9.690 1.00 87.44 267 LEU A N 1
ATOM 2192 C CA . LEU A 1 267 ? -10.657 2.933 10.912 1.00 87.44 267 LEU A CA 1
ATOM 2193 C C . LEU A 1 267 ? -10.197 3.685 12.163 1.00 87.44 267 LEU A C 1
ATOM 2195 O O . LEU A 1 267 ? -10.927 3.711 13.142 1.00 87.44 267 LEU A O 1
ATOM 2199 N N . MET A 1 268 ? -9.018 4.307 12.156 1.00 86.31 268 MET A N 1
ATOM 2200 C CA . MET A 1 268 ? -8.458 5.017 13.316 1.00 86.31 268 MET A CA 1
ATOM 2201 C C . MET A 1 268 ? -8.386 6.529 13.102 1.00 86.31 268 MET A C 1
ATOM 2203 O O . MET A 1 268 ? -7.823 7.232 13.932 1.00 86.31 268 MET A O 1
ATOM 2207 N N . CYS A 1 269 ? -8.952 7.044 12.007 1.00 88.38 269 CYS A N 1
ATOM 2208 C CA . CYS A 1 269 ? -8.926 8.466 11.701 1.00 88.38 269 CYS A CA 1
ATOM 2209 C C . CYS A 1 269 ? -9.752 9.245 12.745 1.00 88.38 269 CYS A C 1
ATOM 2211 O O . CYS A 1 269 ? -10.969 9.056 12.781 1.00 88.38 269 CYS A O 1
ATOM 2213 N N . PRO A 1 270 ? -9.142 10.133 13.556 1.00 84.88 270 PRO A N 1
ATOM 2214 C CA . PRO A 1 270 ? -9.863 10.871 14.598 1.00 84.88 270 PRO A CA 1
ATOM 2215 C C . PRO A 1 270 ? -10.927 11.831 14.053 1.00 84.88 270 PRO A C 1
ATOM 2217 O O . PRO A 1 270 ? -11.900 12.126 14.735 1.00 84.88 270 PRO A O 1
ATOM 2220 N N . GLU A 1 271 ? -10.735 12.320 12.827 1.00 82.38 271 GLU A N 1
ATOM 2221 C CA . GLU A 1 271 ? -11.558 13.377 12.227 1.00 82.38 271 GLU A CA 1
ATOM 2222 C C . GLU A 1 271 ? -12.670 12.828 11.329 1.00 82.38 271 GLU A C 1
ATOM 2224 O O . GLU A 1 271 ? -13.790 13.332 11.328 1.00 82.38 271 GLU A O 1
ATOM 2229 N N . HIS A 1 272 ? -12.361 11.793 10.545 1.00 84.12 272 HIS A N 1
ATOM 2230 C CA . HIS A 1 272 ? -13.216 11.364 9.437 1.00 84.12 272 HIS A CA 1
ATOM 2231 C C . HIS A 1 272 ? -13.859 9.990 9.652 1.00 84.12 272 HIS A C 1
ATOM 2233 O O . HIS A 1 272 ? -14.730 9.603 8.872 1.00 84.12 272 HIS A O 1
ATOM 2239 N N . TYR A 1 273 ? -13.461 9.240 10.686 1.00 84.50 273 TYR A N 1
ATOM 2240 C CA . TYR A 1 273 ? -14.148 8.002 11.042 1.00 84.50 273 TYR A CA 1
ATOM 2241 C C . TYR A 1 273 ? -15.324 8.302 11.972 1.00 84.50 273 TYR A C 1
ATOM 2243 O O . TYR A 1 273 ? -15.136 8.771 13.093 1.00 84.50 273 TYR A O 1
ATOM 2251 N N . LYS A 1 274 ? -16.541 7.993 11.522 1.00 79.81 274 LYS A N 1
ATOM 2252 C CA . LYS A 1 274 ? -17.750 8.089 12.344 1.00 79.81 274 LYS A CA 1
ATOM 2253 C C . LYS A 1 274 ? -18.106 6.704 12.861 1.00 79.81 274 LYS A C 1
ATOM 2255 O O . LYS A 1 274 ? -18.520 5.840 12.092 1.00 79.81 274 LYS A O 1
ATOM 2260 N N . GLU A 1 275 ? -17.914 6.497 14.157 1.00 72.25 275 GLU A N 1
ATOM 2261 C CA . GLU A 1 275 ? -18.291 5.253 14.819 1.00 72.25 275 GLU A CA 1
ATOM 2262 C C . GLU A 1 275 ? -19.818 5.151 14.903 1.00 72.25 275 GLU A C 1
ATOM 2264 O O . GLU A 1 275 ? -20.486 6.054 15.408 1.00 72.25 275 GLU A O 1
ATOM 2269 N N . GLN A 1 276 ? -20.374 4.062 14.374 1.00 70.25 276 GLN A N 1
ATOM 2270 C CA . GLN A 1 276 ? -21.793 3.756 14.519 1.00 70.25 276 GLN A CA 1
ATOM 2271 C C . GLN A 1 276 ? -21.993 3.100 15.883 1.00 70.25 276 GLN A C 1
ATOM 2273 O O . GLN A 1 276 ? -21.576 1.964 16.097 1.00 70.25 276 GLN A O 1
ATOM 2278 N N . VAL A 1 277 ? -22.589 3.835 16.819 1.00 68.38 277 VAL A N 1
ATOM 2279 C CA . VAL A 1 277 ? -22.939 3.300 18.137 1.00 68.38 277 VAL A CA 1
ATOM 2280 C C . VAL A 1 277 ? -24.270 2.578 18.001 1.00 68.38 277 VAL A C 1
ATOM 2282 O O . VAL A 1 277 ? -25.306 3.216 17.822 1.00 68.38 277 VAL A O 1
ATOM 2285 N N . VAL A 1 278 ? -24.237 1.249 18.054 1.00 71.56 278 VAL A N 1
ATOM 2286 C CA . VAL A 1 278 ? -25.448 0.427 18.032 1.00 71.56 278 VAL A CA 1
ATOM 2287 C C . VAL A 1 278 ? -25.877 0.164 19.481 1.00 71.56 278 VAL A C 1
ATOM 2289 O O . VAL A 1 278 ? -25.094 -0.402 20.249 1.00 71.56 278 VAL A O 1
ATOM 2292 N N . PRO A 1 279 ? -27.088 0.585 19.893 1.00 69.12 279 PRO A N 1
ATOM 2293 C CA . PRO A 1 279 ? -27.601 0.297 21.228 1.00 69.12 279 PRO A CA 1
ATOM 2294 C C . PRO A 1 279 ? -27.697 -1.215 21.459 1.00 69.12 279 PRO A C 1
ATOM 2296 O O . PRO A 1 279 ? -28.070 -1.953 20.549 1.00 69.12 279 PRO A O 1
ATOM 2299 N N . TYR A 1 280 ? -27.401 -1.665 22.680 1.00 74.06 280 TYR A N 1
ATOM 2300 C CA . TYR A 1 280 ? -27.510 -3.070 23.107 1.00 74.06 280 TYR A CA 1
ATOM 2301 C C . TYR A 1 280 ? -26.560 -4.064 22.414 1.00 74.06 280 TYR A C 1
ATOM 2303 O O . TYR A 1 280 ? -26.734 -5.276 22.536 1.00 74.06 280 TYR A O 1
ATOM 2311 N N . GLU A 1 281 ? -25.525 -3.584 21.724 1.00 81.19 281 GLU A N 1
ATOM 2312 C CA . GLU A 1 281 ? -24.478 -4.447 21.174 1.00 81.19 281 GLU A CA 1
ATOM 2313 C C . GLU A 1 281 ? -23.584 -4.997 22.298 1.00 81.19 281 GLU A C 1
ATOM 2315 O O . GLU A 1 281 ? -23.074 -4.250 23.140 1.00 81.19 281 GLU A O 1
ATOM 2320 N N . ILE A 1 282 ? -23.385 -6.314 22.318 1.00 83.88 282 ILE A N 1
ATOM 2321 C CA . ILE A 1 282 ? -22.512 -6.985 23.287 1.00 83.88 282 ILE A CA 1
ATOM 2322 C C . ILE A 1 282 ? -21.047 -6.842 22.866 1.00 83.88 282 ILE A C 1
ATOM 2324 O O . ILE A 1 282 ? -20.714 -6.907 21.685 1.00 83.88 282 ILE A O 1
ATOM 2328 N N . CYS A 1 283 ? -20.159 -6.696 23.850 1.00 82.75 283 CYS A N 1
ATOM 2329 C CA . CYS A 1 283 ? -18.719 -6.593 23.662 1.00 82.75 283 CYS A CA 1
ATOM 2330 C C . CYS A 1 283 ? -18.151 -7.771 22.854 1.00 82.75 283 CYS A C 1
ATOM 2332 O O . CYS A 1 283 ? -17.454 -7.555 21.868 1.00 82.75 283 CYS A O 1
ATOM 2334 N N . GLY A 1 284 ? -18.415 -9.014 23.261 1.00 79.88 284 GLY A N 1
ATOM 2335 C CA . GLY A 1 284 ? -18.004 -10.209 22.524 1.00 79.88 284 GLY A CA 1
ATOM 2336 C C . GLY A 1 284 ? -16.502 -10.522 22.560 1.00 79.88 284 GLY A C 1
ATOM 2337 O O . GLY A 1 284 ? -16.080 -11.445 21.860 1.00 79.88 284 GLY A O 1
ATOM 2338 N N . TYR A 1 285 ? -15.698 -9.803 23.359 1.00 80.94 285 TYR A N 1
ATOM 2339 C CA . TYR A 1 285 ? -14.248 -10.027 23.461 1.00 80.94 285 TYR A CA 1
ATOM 2340 C C . TYR A 1 285 ? -13.938 -11.483 23.847 1.00 80.94 285 TYR A C 1
ATOM 2342 O O . TYR A 1 285 ? -14.508 -11.964 24.830 1.00 80.94 285 TYR A O 1
ATOM 2350 N N . PRO A 1 286 ? -13.073 -12.203 23.109 1.00 76.81 286 PRO A N 1
ATOM 2351 C CA . PRO A 1 286 ? -12.724 -13.584 23.432 1.00 76.81 286 PRO A CA 1
ATOM 2352 C C . PRO A 1 286 ? -11.815 -13.624 24.670 1.00 76.81 286 PRO A C 1
ATOM 2354 O O . PRO A 1 286 ? -10.680 -13.164 24.627 1.00 76.81 286 PRO A O 1
ATOM 2357 N N . LEU A 1 287 ? -12.296 -14.208 25.771 1.00 71.19 287 LEU A N 1
ATOM 2358 C CA . LEU A 1 287 ? -11.584 -14.250 27.060 1.00 71.19 287 LEU A CA 1
ATOM 2359 C C . LEU A 1 287 ? -10.537 -15.379 27.146 1.00 71.19 287 LEU A C 1
ATOM 2361 O O . LEU A 1 287 ? -9.982 -15.625 28.210 1.00 71.19 287 LEU A O 1
ATOM 2365 N N . SER A 1 288 ? -10.285 -16.114 26.060 1.00 61.81 288 SER A N 1
ATOM 2366 C CA . SER A 1 288 ? -9.298 -17.200 26.040 1.00 61.81 288 SER A CA 1
ATOM 2367 C C . SER A 1 288 ? -7.862 -16.681 25.945 1.00 61.81 288 SER A C 1
ATOM 2369 O O . SER A 1 288 ? -7.596 -15.771 25.155 1.00 61.81 288 SER A O 1
ATOM 2371 N N . ASP A 1 289 ? -6.942 -17.366 26.620 1.00 48.47 289 ASP A N 1
ATOM 2372 C CA . ASP A 1 289 ? -5.512 -17.065 26.663 1.00 48.47 289 ASP A CA 1
ATOM 2373 C C . ASP A 1 289 ? -4.886 -16.740 25.295 1.00 48.47 289 ASP A C 1
ATOM 2375 O O . ASP A 1 289 ? -4.888 -17.548 24.359 1.00 48.47 289 ASP A O 1
ATOM 2379 N N . ASN A 1 290 ? -4.316 -15.534 25.234 1.00 52.16 290 ASN A N 1
ATOM 2380 C CA . ASN A 1 290 ? -3.210 -15.042 24.402 1.00 52.16 290 ASN A CA 1
ATOM 2381 C C . ASN A 1 290 ? -3.264 -15.187 22.868 1.00 52.16 290 ASN A C 1
ATOM 2383 O O . ASN A 1 290 ? -2.428 -14.595 22.195 1.00 52.16 290 ASN A O 1
ATOM 2387 N N . ASN A 1 291 ? -4.233 -15.893 22.281 1.00 52.56 291 ASN A N 1
ATOM 2388 C CA . ASN A 1 291 ? -4.239 -16.202 20.844 1.00 52.56 291 ASN A CA 1
ATOM 2389 C C . ASN A 1 291 ? -5.535 -15.844 20.100 1.00 52.56 291 ASN A C 1
ATOM 2391 O O . ASN A 1 291 ? -5.703 -16.278 18.957 1.00 52.56 291 ASN A O 1
ATOM 2395 N N . LEU A 1 292 ? -6.464 -15.083 20.706 1.00 54.50 292 LEU A N 1
ATOM 2396 C CA . LEU A 1 292 ? -7.751 -14.719 20.072 1.00 54.50 292 LEU A CA 1
ATOM 2397 C C . LEU A 1 292 ? -8.452 -15.951 19.444 1.00 54.50 292 LEU A C 1
ATOM 2399 O O . LEU A 1 292 ? -9.076 -15.872 18.374 1.00 54.50 292 LEU A O 1
ATOM 2403 N N . LYS A 1 293 ? -8.282 -17.129 20.064 1.00 53.47 293 LYS A N 1
ATOM 2404 C CA . LYS A 1 293 ? -8.980 -18.354 19.680 1.00 53.47 293 LYS A CA 1
ATOM 2405 C C . LYS A 1 293 ? -10.391 -18.201 20.217 1.00 53.47 293 LYS A C 1
ATOM 2407 O O . LYS A 1 293 ? -10.596 -18.287 21.414 1.00 53.47 293 LYS A O 1
ATOM 2412 N N . PHE A 1 294 ? -11.350 -17.912 19.346 1.00 50.44 294 PHE A N 1
ATOM 2413 C CA . PHE A 1 294 ? -12.745 -17.749 19.744 1.00 50.44 294 PHE A CA 1
ATOM 2414 C C . PHE A 1 294 ? -13.269 -19.062 20.340 1.00 50.44 294 PHE A C 1
ATOM 2416 O O . PHE A 1 294 ? -13.720 -19.947 19.621 1.00 50.44 294 PHE A O 1
ATOM 2423 N N . ASN A 1 295 ? -13.149 -19.191 21.658 1.00 52.84 295 ASN A N 1
ATOM 2424 C CA . ASN A 1 295 ? -13.726 -20.249 22.471 1.00 52.84 295 ASN A CA 1
ATOM 2425 C C . ASN A 1 295 ? -14.998 -19.721 23.141 1.00 52.84 295 ASN A C 1
ATOM 2427 O O . ASN A 1 295 ? -15.224 -18.521 23.187 1.00 52.84 295 ASN A O 1
ATOM 2431 N N . LEU A 1 296 ? -15.791 -20.624 23.718 1.00 51.84 296 LEU A N 1
ATOM 2432 C CA . LEU A 1 296 ? -17.125 -20.384 24.293 1.00 51.84 296 LEU A CA 1
ATOM 2433 C C . LEU A 1 296 ? -17.199 -19.376 25.468 1.00 51.84 296 LEU A C 1
ATOM 2435 O O . LEU A 1 296 ? -18.285 -19.158 26.000 1.00 51.84 296 LEU A O 1
ATOM 2439 N N . ARG A 1 297 ? -16.081 -18.773 25.897 1.00 66.12 297 ARG A N 1
ATOM 2440 C CA . ARG A 1 297 ? -16.042 -17.740 26.946 1.00 66.12 297 ARG A CA 1
ATOM 2441 C C . ARG A 1 297 ? -15.720 -16.386 26.314 1.00 66.12 297 ARG A C 1
ATOM 2443 O O . ARG A 1 297 ? -14.561 -16.084 26.030 1.00 66.12 297 ARG A O 1
ATOM 2450 N N . ASN A 1 298 ? -16.751 -15.571 26.117 1.00 74.81 298 ASN A N 1
ATOM 2451 C CA . ASN A 1 298 ? -16.649 -14.207 25.599 1.00 74.81 298 ASN A CA 1
ATOM 2452 C C . ASN A 1 298 ? -17.218 -13.212 26.615 1.00 74.81 298 ASN A C 1
ATOM 2454 O O . ASN A 1 298 ? -18.092 -13.562 27.405 1.00 74.81 298 ASN A O 1
ATOM 2458 N N . CYS A 1 299 ? -16.772 -11.958 26.560 1.00 79.56 299 CYS A N 1
ATOM 2459 C CA . CYS A 1 299 ? -17.370 -10.878 27.340 1.00 79.56 299 CYS A CA 1
ATOM 2460 C C . CYS A 1 299 ? -18.824 -10.638 26.891 1.00 79.56 299 CYS A C 1
ATOM 2462 O O . CYS A 1 299 ? -19.062 -10.316 25.724 1.00 79.56 299 CYS A O 1
ATOM 2464 N N . ARG A 1 300 ? -19.784 -10.785 27.814 1.00 80.00 300 ARG A N 1
ATOM 2465 C CA . ARG A 1 300 ? -21.232 -10.629 27.567 1.00 80.00 300 ARG A CA 1
ATOM 2466 C C . ARG A 1 300 ? -21.811 -9.273 27.993 1.00 80.00 300 ARG A C 1
ATOM 2468 O O . ARG A 1 300 ? -23.003 -9.041 27.817 1.00 80.00 300 ARG A O 1
ATOM 2475 N N . ASN A 1 301 ? -20.963 -8.358 28.462 1.00 79.56 301 ASN A N 1
ATOM 2476 C CA . ASN A 1 301 ? -21.364 -6.992 28.800 1.00 79.56 301 ASN A CA 1
ATOM 2477 C C . ASN A 1 301 ? -21.706 -6.194 27.539 1.00 79.56 301 ASN A C 1
ATOM 2479 O O . ASN A 1 301 ? -21.145 -6.441 26.467 1.00 79.56 301 ASN A O 1
ATOM 2483 N N . TYR A 1 302 ? -22.549 -5.172 27.678 1.00 81.69 302 TYR A N 1
ATOM 2484 C CA . TYR A 1 302 ? -22.752 -4.202 26.608 1.00 81.69 302 TYR A CA 1
ATOM 2485 C C . TYR A 1 302 ? -21.458 -3.456 26.281 1.00 81.69 302 TYR A C 1
ATOM 2487 O O . TYR A 1 302 ? -20.628 -3.182 27.151 1.00 81.69 302 TYR A O 1
ATOM 2495 N N . LYS A 1 303 ? -21.290 -3.091 25.010 1.00 80.75 303 LYS A N 1
ATOM 2496 C CA . LYS A 1 303 ? -20.138 -2.322 24.527 1.00 80.75 303 LYS A CA 1
ATOM 2497 C C . LYS A 1 303 ? -20.041 -0.938 25.188 1.00 80.75 303 LYS A C 1
ATOM 2499 O O . LYS A 1 303 ? -18.936 -0.439 25.380 1.00 80.75 303 LYS A O 1
ATOM 2504 N N . SER A 1 304 ? -21.172 -0.346 25.587 1.00 76.50 304 SER A N 1
ATOM 2505 C CA . SER A 1 304 ? -21.224 0.905 26.365 1.00 76.50 304 SER A CA 1
ATOM 2506 C C . SER A 1 304 ? -20.597 0.756 27.754 1.00 76.50 304 SER A C 1
ATOM 2508 O O . SER A 1 304 ? -19.824 1.618 28.197 1.00 76.50 304 SER A O 1
ATOM 2510 N N . ASP A 1 305 ? -20.887 -0.369 28.401 1.00 77.06 305 ASP A N 1
ATOM 2511 C CA . ASP A 1 305 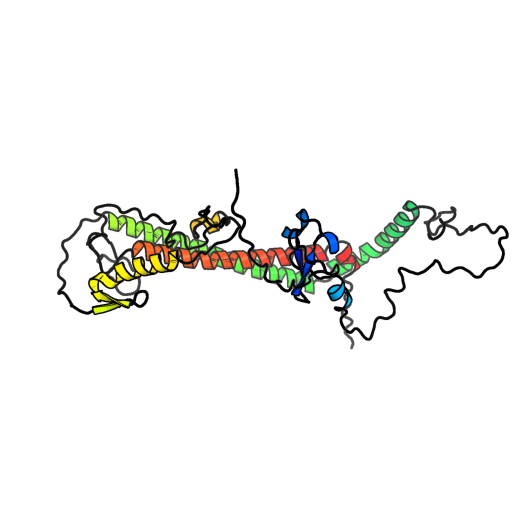? -20.622 -0.594 29.822 1.00 77.06 305 ASP A CA 1
ATOM 2512 C C . ASP A 1 305 ? -19.278 -1.304 30.028 1.00 77.06 305 ASP A C 1
ATOM 2514 O O . ASP A 1 305 ? -18.666 -1.208 31.088 1.00 77.06 305 ASP A O 1
ATOM 2518 N N . CYS A 1 306 ? -18.754 -1.962 28.989 1.00 80.00 306 CYS A N 1
ATOM 2519 C CA . CYS A 1 306 ? -17.440 -2.587 29.016 1.00 80.00 306 CYS A CA 1
ATOM 2520 C C . CYS A 1 306 ? -16.320 -1.533 29.018 1.00 80.00 306 CYS A C 1
ATOM 2522 O O . CYS A 1 306 ? -16.056 -0.847 28.028 1.00 80.00 306 CYS A O 1
ATOM 2524 N N . THR A 1 307 ? -15.638 -1.411 30.151 1.00 76.31 307 THR A N 1
ATOM 2525 C CA . THR A 1 307 ? -14.484 -0.526 30.343 1.00 76.31 307 THR A CA 1
ATOM 2526 C C . THR A 1 307 ? -13.155 -1.172 29.960 1.00 76.31 307 THR A C 1
ATOM 2528 O O . THR A 1 307 ? -12.280 -0.497 29.422 1.00 76.31 307 THR A O 1
ATOM 2531 N N . ILE A 1 308 ? -13.030 -2.483 30.181 1.00 77.19 308 ILE A N 1
ATOM 2532 C CA . ILE A 1 308 ? -11.801 -3.255 29.949 1.00 77.19 308 ILE A CA 1
ATOM 2533 C C . ILE A 1 308 ? -11.527 -3.421 28.445 1.00 77.19 308 ILE A C 1
ATOM 2535 O O . ILE A 1 308 ? -10.418 -3.171 27.982 1.00 77.19 308 ILE A O 1
ATOM 2539 N N . HIS A 1 309 ? -12.542 -3.788 27.656 1.00 80.25 309 HIS A N 1
ATOM 2540 C CA . HIS A 1 309 ? -12.405 -4.081 26.221 1.00 80.25 309 HIS A CA 1
ATOM 2541 C C . HIS A 1 309 ? -12.987 -2.960 25.349 1.00 80.25 309 HIS A C 1
ATOM 2543 O O . HIS A 1 309 ? -13.774 -3.199 24.431 1.00 80.25 309 HIS A O 1
ATOM 2549 N N . TYR A 1 310 ? -12.646 -1.711 25.647 1.00 81.12 310 TYR A N 1
ATOM 2550 C CA . TYR A 1 310 ? -13.197 -0.574 24.915 1.00 81.12 310 TYR A CA 1
ATOM 2551 C C . TYR A 1 310 ? -12.739 -0.563 23.441 1.00 81.12 310 TYR A C 1
ATOM 2553 O O . TYR A 1 310 ? -11.545 -0.471 23.149 1.00 81.12 310 TYR A O 1
ATOM 2561 N N . ASN A 1 311 ? -13.695 -0.641 22.505 1.00 82.12 311 ASN A N 1
ATOM 2562 C CA . ASN A 1 311 ? -13.469 -0.623 21.049 1.00 82.12 311 ASN A CA 1
ATOM 2563 C C . ASN A 1 311 ? -12.477 -1.685 20.523 1.00 82.12 311 ASN A C 1
ATOM 2565 O O . ASN A 1 311 ? -11.806 -1.484 19.507 1.00 82.12 311 ASN A O 1
ATOM 2569 N N . TRP A 1 312 ? -12.373 -2.831 21.200 1.00 85.38 312 TRP A N 1
ATOM 2570 C CA . TRP A 1 312 ? -11.428 -3.893 20.840 1.00 85.38 312 TRP A CA 1
ATOM 2571 C C . TRP A 1 312 ? -11.654 -4.462 19.425 1.00 85.38 312 TRP A C 1
ATOM 2573 O O . TRP A 1 312 ? -10.692 -4.798 18.738 1.00 85.38 312 TRP A O 1
ATOM 2583 N N . ASP A 1 313 ? -12.908 -4.543 18.971 1.00 85.56 313 ASP A N 1
ATOM 2584 C CA . ASP A 1 313 ? -13.306 -5.039 17.649 1.00 85.56 313 ASP A CA 1
ATOM 2585 C C . ASP A 1 313 ? -12.780 -4.119 16.541 1.00 85.56 313 ASP A C 1
ATOM 2587 O O . ASP A 1 313 ? -12.205 -4.568 15.545 1.00 85.56 313 ASP A O 1
ATOM 2591 N N . ARG A 1 314 ? -12.885 -2.807 16.769 1.00 87.56 314 ARG A N 1
ATOM 2592 C CA . ARG A 1 314 ? -12.301 -1.773 15.912 1.00 87.56 314 ARG A CA 1
ATOM 2593 C C . ARG A 1 314 ? -10.775 -1.854 15.888 1.00 87.56 314 ARG A C 1
ATOM 2595 O O . ARG A 1 314 ? -10.191 -1.763 14.810 1.00 87.56 314 ARG A O 1
ATOM 2602 N N . LEU A 1 315 ? -10.129 -2.042 17.042 1.00 87.19 315 LEU A N 1
ATOM 2603 C CA . LEU A 1 315 ? -8.668 -2.182 17.133 1.00 87.19 315 LEU A CA 1
ATOM 2604 C C . LEU A 1 315 ? -8.163 -3.440 16.415 1.00 87.19 315 LEU A C 1
ATOM 2606 O O . LEU A 1 315 ? -7.155 -3.384 15.708 1.00 87.19 315 LEU A O 1
ATOM 2610 N N . LEU A 1 316 ? -8.886 -4.556 16.534 1.00 88.38 316 LEU A N 1
ATOM 2611 C CA . LEU A 1 316 ? -8.588 -5.787 15.806 1.00 88.38 316 LEU A CA 1
ATOM 2612 C C . LEU A 1 316 ? -8.645 -5.553 14.290 1.00 88.38 316 LEU A C 1
ATOM 2614 O O . LEU A 1 316 ? -7.711 -5.905 13.569 1.00 88.38 316 LEU A O 1
ATOM 2618 N N . HIS A 1 317 ? -9.718 -4.925 13.806 1.00 89.38 317 HIS A N 1
ATOM 2619 C CA . HIS A 1 317 ? -9.883 -4.628 12.384 1.00 89.38 317 HIS A CA 1
ATOM 2620 C C . HIS A 1 317 ? -8.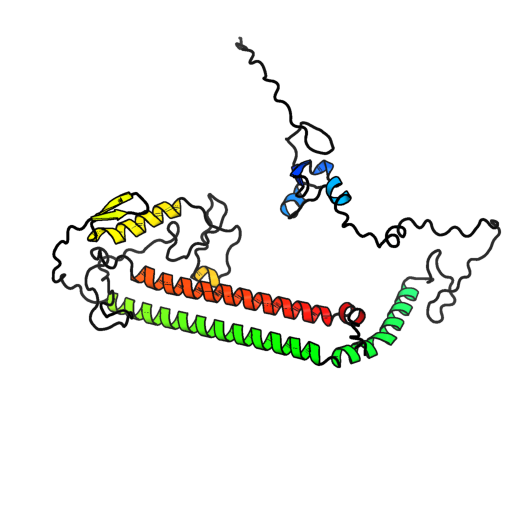813 -3.642 11.880 1.00 89.38 317 HIS A C 1
ATOM 2622 O O . HIS A 1 317 ? -8.228 -3.841 10.813 1.00 89.38 317 HIS A O 1
ATOM 2628 N N . ALA A 1 318 ? -8.474 -2.628 12.682 1.00 90.75 318 ALA A N 1
ATOM 2629 C CA . ALA A 1 318 ? -7.391 -1.694 12.391 1.00 90.75 318 ALA A CA 1
ATOM 2630 C C . ALA A 1 318 ? -6.023 -2.390 12.273 1.00 90.75 318 ALA A C 1
ATOM 2632 O O . ALA A 1 318 ? -5.236 -2.027 11.401 1.00 90.75 318 ALA A O 1
ATOM 2633 N N . ASN A 1 319 ? -5.747 -3.415 13.086 1.00 91.19 319 ASN A N 1
ATOM 2634 C CA . ASN A 1 319 ? -4.513 -4.199 12.991 1.00 91.19 319 ASN A CA 1
ATOM 2635 C C . ASN A 1 319 ? -4.426 -4.957 11.653 1.00 91.19 319 ASN A C 1
ATOM 2637 O O . ASN A 1 319 ? -3.415 -4.862 10.957 1.00 91.19 319 ASN A O 1
ATOM 2641 N N . PHE A 1 320 ? -5.507 -5.619 11.224 1.00 92.69 320 PHE A N 1
ATOM 2642 C CA . PHE A 1 320 ? -5.554 -6.248 9.896 1.00 92.69 320 PHE A CA 1
ATOM 2643 C C . PHE A 1 320 ? -5.330 -5.234 8.770 1.00 92.69 320 PHE A C 1
ATOM 2645 O O . PHE A 1 320 ? -4.536 -5.479 7.862 1.00 92.69 320 PHE A O 1
ATOM 2652 N N . HIS A 1 321 ? -5.967 -4.065 8.860 1.00 92.31 321 HIS A N 1
ATOM 2653 C CA . HIS A 1 321 ? -5.761 -2.964 7.922 1.00 92.31 321 HIS A CA 1
ATOM 2654 C C . HIS A 1 321 ? -4.300 -2.484 7.894 1.00 92.31 321 HIS A C 1
ATOM 2656 O O . HIS A 1 321 ? -3.761 -2.246 6.817 1.00 92.31 321 HIS A O 1
ATOM 2662 N N . LEU A 1 322 ? -3.629 -2.390 9.044 1.00 92.38 322 LEU A N 1
ATOM 2663 C CA . LEU A 1 322 ? -2.215 -2.013 9.121 1.00 92.38 322 LEU A CA 1
ATOM 2664 C C . LEU A 1 322 ? -1.311 -3.046 8.428 1.00 92.38 322 LEU A C 1
ATOM 2666 O O . LEU A 1 322 ? -0.428 -2.679 7.650 1.00 92.38 322 LEU A O 1
ATOM 2670 N N . GLN A 1 323 ? -1.553 -4.338 8.662 1.00 93.25 323 GLN A N 1
ATOM 2671 C CA . GLN A 1 323 ? -0.807 -5.409 7.995 1.00 93.25 323 GLN A CA 1
ATOM 2672 C C . GLN A 1 323 ? -1.049 -5.401 6.480 1.00 93.25 323 GLN A C 1
ATOM 2674 O O . GLN A 1 323 ? -0.099 -5.502 5.699 1.00 93.25 323 GLN A O 1
ATOM 2679 N N . LYS A 1 324 ? -2.305 -5.207 6.057 1.00 93.50 324 LYS A N 1
ATOM 2680 C CA . LYS A 1 324 ? -2.675 -5.056 4.646 1.00 93.50 324 LYS A CA 1
ATOM 2681 C C . LYS A 1 324 ? -1.974 -3.860 4.011 1.00 93.50 324 LYS A C 1
ATOM 2683 O O . LYS A 1 324 ? -1.406 -4.003 2.934 1.00 93.50 324 LYS A O 1
ATOM 2688 N N . PHE A 1 325 ? -1.949 -2.711 4.689 1.00 92.38 325 PHE A N 1
ATOM 2689 C CA . PHE A 1 325 ? -1.252 -1.519 4.208 1.00 92.38 325 PHE A CA 1
ATOM 2690 C C . PHE A 1 325 ? 0.237 -1.788 3.968 1.00 92.38 325 PHE A C 1
ATOM 2692 O O . PHE A 1 325 ? 0.752 -1.471 2.900 1.00 92.38 325 PHE A O 1
ATOM 2699 N N . SER A 1 326 ? 0.910 -2.443 4.918 1.00 93.00 326 SER A N 1
ATOM 2700 C CA . SER A 1 326 ? 2.323 -2.810 4.773 1.00 93.00 326 SER A CA 1
ATOM 2701 C C . SER A 1 326 ? 2.571 -3.695 3.543 1.00 93.00 326 SER A C 1
ATOM 2703 O O . SER A 1 326 ? 3.514 -3.454 2.784 1.00 93.00 326 SER A O 1
ATOM 2705 N N . LEU A 1 327 ? 1.707 -4.689 3.303 1.00 93.75 327 LEU A N 1
ATOM 2706 C CA . LEU A 1 327 ? 1.803 -5.545 2.119 1.00 93.75 327 LEU A CA 1
ATOM 2707 C C . LEU A 1 327 ? 1.506 -4.793 0.817 1.00 93.75 327 LEU A C 1
ATOM 2709 O O . LEU A 1 327 ? 2.198 -5.034 -0.170 1.00 93.75 327 LEU A O 1
ATOM 2713 N N . LEU A 1 328 ? 0.536 -3.875 0.812 1.00 92.50 328 LEU A N 1
ATOM 2714 C CA . LEU A 1 328 ? 0.230 -3.030 -0.345 1.00 92.50 328 LEU A CA 1
ATOM 2715 C C . LEU A 1 328 ? 1.420 -2.139 -0.716 1.00 92.50 328 LEU A C 1
ATOM 2717 O O . LEU A 1 328 ? 1.857 -2.173 -1.862 1.00 92.50 328 LEU A O 1
ATOM 2721 N N . CYS A 1 329 ? 2.030 -1.446 0.252 1.00 91.62 329 CYS A N 1
ATOM 2722 C CA . CYS A 1 329 ? 3.243 -0.662 -0.002 1.00 91.62 329 CYS A CA 1
ATOM 2723 C C . CYS A 1 329 ? 4.370 -1.527 -0.576 1.00 91.62 329 CYS A C 1
ATOM 2725 O O . CYS A 1 329 ? 5.083 -1.114 -1.489 1.00 91.62 329 CYS A O 1
ATOM 2727 N N . LYS A 1 330 ? 4.522 -2.756 -0.070 1.00 94.69 330 LYS A N 1
ATOM 2728 C CA . LYS A 1 330 ? 5.515 -3.696 -0.591 1.00 94.69 330 LYS A CA 1
ATOM 2729 C C . LYS A 1 330 ? 5.204 -4.126 -2.029 1.00 94.69 330 LYS A C 1
ATOM 2731 O O . LYS A 1 330 ? 6.123 -4.235 -2.839 1.00 94.69 330 LYS A O 1
ATOM 2736 N N . LEU A 1 331 ? 3.937 -4.354 -2.368 1.00 94.25 331 LEU A N 1
ATOM 2737 C CA . LEU A 1 331 ? 3.524 -4.653 -3.741 1.00 94.25 331 LEU A CA 1
ATOM 2738 C C . LEU A 1 331 ? 3.816 -3.481 -4.680 1.00 94.25 331 LEU A C 1
ATOM 2740 O O . LEU A 1 331 ? 4.363 -3.714 -5.755 1.00 94.25 331 LEU A O 1
ATOM 2744 N N . ASP A 1 332 ? 3.564 -2.244 -4.256 1.00 92.31 332 ASP A N 1
ATOM 2745 C CA . ASP A 1 332 ? 3.892 -1.049 -5.042 1.00 92.31 332 ASP A CA 1
ATOM 2746 C C . ASP A 1 332 ? 5.400 -0.932 -5.295 1.00 92.31 332 ASP A C 1
ATOM 2748 O O . ASP A 1 332 ? 5.826 -0.720 -6.434 1.00 92.31 332 ASP A O 1
ATOM 2752 N N . THR A 1 333 ? 6.237 -1.164 -4.275 1.00 94.06 333 THR A N 1
ATOM 2753 C CA . THR A 1 333 ? 7.700 -1.192 -4.470 1.00 94.06 333 THR A CA 1
ATOM 2754 C C . THR A 1 333 ? 8.138 -2.280 -5.454 1.00 94.06 333 THR A C 1
ATOM 2756 O O . THR A 1 333 ? 8.971 -2.035 -6.319 1.00 94.06 333 THR A O 1
ATOM 2759 N N . LEU A 1 334 ? 7.531 -3.470 -5.405 1.00 95.31 334 LEU A N 1
ATOM 2760 C CA . LEU A 1 334 ? 7.863 -4.550 -6.337 1.00 95.31 334 LEU A CA 1
ATOM 2761 C C . LEU A 1 334 ? 7.389 -4.241 -7.762 1.00 95.31 334 LEU A C 1
ATOM 2763 O O . LEU A 1 334 ? 8.113 -4.502 -8.720 1.00 95.31 334 LEU A O 1
ATOM 2767 N N . ASN A 1 335 ? 6.193 -3.672 -7.916 1.00 94.06 335 ASN A N 1
ATOM 2768 C CA . ASN A 1 335 ? 5.646 -3.294 -9.217 1.00 94.06 335 ASN A CA 1
ATOM 2769 C C . ASN A 1 335 ? 6.489 -2.196 -9.872 1.00 94.06 335 ASN A C 1
ATOM 2771 O O . ASN A 1 335 ? 6.827 -2.309 -11.049 1.00 94.06 335 ASN A O 1
ATOM 2775 N N . THR A 1 336 ? 6.887 -1.172 -9.113 1.00 94.12 336 THR A N 1
ATOM 2776 C CA . THR A 1 336 ? 7.774 -0.113 -9.617 1.00 94.12 336 THR A CA 1
ATOM 2777 C C . THR A 1 336 ? 9.149 -0.646 -10.019 1.00 94.12 336 THR A C 1
ATOM 2779 O O . THR A 1 336 ? 9.641 -0.286 -11.090 1.00 94.12 336 THR A O 1
ATOM 2782 N N . GLU A 1 337 ? 9.743 -1.557 -9.243 1.00 94.50 337 GLU A N 1
ATOM 2783 C CA . GLU A 1 337 ? 10.994 -2.229 -9.618 1.00 94.50 337 GLU A CA 1
ATOM 2784 C C . GLU A 1 337 ? 10.859 -3.036 -10.919 1.00 94.50 337 GLU A C 1
ATOM 2786 O O . GLU A 1 337 ? 11.728 -2.950 -11.792 1.00 94.50 337 GLU A O 1
ATOM 2791 N N . ILE A 1 338 ? 9.767 -3.794 -11.076 1.00 94.44 338 ILE A N 1
ATOM 2792 C CA . ILE A 1 338 ? 9.481 -4.562 -12.298 1.00 94.44 338 ILE A CA 1
ATOM 2793 C C . ILE A 1 338 ? 9.347 -3.615 -13.494 1.00 94.44 338 ILE A C 1
ATOM 2795 O O . ILE A 1 338 ? 10.047 -3.790 -14.492 1.00 94.44 338 ILE A O 1
ATOM 2799 N N . MET A 1 339 ? 8.521 -2.572 -13.378 1.00 93.12 339 MET A N 1
ATOM 2800 C CA . MET A 1 339 ? 8.323 -1.581 -14.440 1.00 93.12 339 MET A CA 1
ATOM 2801 C C . MET A 1 339 ? 9.631 -0.890 -14.834 1.00 93.12 339 MET A C 1
ATOM 2803 O O . MET A 1 339 ? 9.903 -0.693 -16.020 1.00 93.12 339 MET A O 1
ATOM 2807 N N . TYR A 1 340 ? 10.459 -0.528 -13.852 1.00 91.69 340 TYR A N 1
ATOM 2808 C CA . TYR A 1 340 ? 11.758 0.091 -14.091 1.00 91.69 340 TYR A CA 1
ATOM 2809 C C . TYR A 1 340 ? 12.700 -0.845 -14.860 1.00 91.69 340 TYR A C 1
ATOM 2811 O O . TYR A 1 340 ? 13.327 -0.431 -15.839 1.00 91.69 340 TYR A O 1
ATOM 2819 N N . LEU A 1 341 ? 12.771 -2.119 -14.466 1.00 89.00 341 LEU A N 1
ATOM 2820 C CA . LEU A 1 341 ? 13.588 -3.114 -15.159 1.00 89.00 341 LEU A CA 1
ATOM 2821 C C . LEU A 1 341 ? 13.103 -3.358 -16.589 1.00 89.00 341 LEU A C 1
ATOM 2823 O O . LEU A 1 341 ? 13.920 -3.349 -17.509 1.00 89.00 341 LEU A O 1
ATOM 2827 N N . GLU A 1 342 ? 11.798 -3.520 -16.799 1.00 88.69 342 GLU A N 1
ATOM 2828 C CA . GLU A 1 342 ? 11.221 -3.689 -18.136 1.00 88.69 342 GLU A CA 1
ATOM 2829 C C . GLU A 1 342 ? 11.493 -2.482 -19.035 1.00 88.69 342 GLU A C 1
ATOM 2831 O O . GLU A 1 342 ? 11.864 -2.645 -20.199 1.00 88.69 342 GLU A O 1
ATOM 2836 N N . LYS A 1 343 ? 11.357 -1.262 -18.502 1.00 87.88 343 LYS A N 1
ATOM 2837 C CA . LYS A 1 343 ? 11.675 -0.030 -19.233 1.00 87.88 343 LYS A CA 1
ATOM 2838 C C . LYS A 1 343 ? 13.152 0.016 -19.624 1.00 87.88 343 LYS A C 1
ATOM 2840 O O . LYS A 1 343 ? 13.466 0.307 -20.776 1.00 87.88 343 LYS A O 1
ATOM 2845 N N . ASN A 1 344 ? 14.055 -0.317 -18.703 1.00 83.06 344 ASN A N 1
ATOM 2846 C CA . ASN A 1 344 ? 15.489 -0.375 -18.987 1.00 83.06 344 ASN A CA 1
ATOM 2847 C C . ASN A 1 344 ? 15.828 -1.422 -20.052 1.00 83.06 344 ASN A C 1
ATOM 2849 O O . ASN A 1 344 ? 16.655 -1.165 -20.924 1.00 83.06 344 ASN A O 1
ATOM 2853 N N . PHE A 1 345 ? 15.172 -2.580 -20.017 1.00 79.62 345 PHE A N 1
ATOM 2854 C CA . PHE A 1 345 ? 15.367 -3.624 -21.017 1.00 79.62 345 PHE A CA 1
ATOM 2855 C C . PHE A 1 345 ? 14.869 -3.206 -22.400 1.00 79.62 345 PHE A C 1
ATOM 2857 O O . PHE A 1 345 ? 15.602 -3.326 -23.380 1.00 79.62 345 PHE A O 1
ATOM 2864 N N . LYS A 1 346 ? 13.667 -2.621 -22.479 1.00 80.31 346 LYS A N 1
ATOM 2865 C CA . LYS A 1 346 ? 13.138 -2.047 -23.726 1.00 80.31 346 LYS A CA 1
ATOM 2866 C C . LYS A 1 346 ? 14.085 -0.987 -24.293 1.00 80.31 346 LYS A C 1
ATOM 2868 O O . LYS A 1 346 ? 14.367 -0.997 -25.484 1.00 80.31 346 LYS A O 1
ATOM 2873 N N . ASN A 1 347 ? 14.653 -0.134 -23.439 1.00 78.69 347 ASN A N 1
ATOM 2874 C CA . ASN A 1 347 ? 15.616 0.882 -23.864 1.00 78.69 347 ASN A CA 1
ATOM 2875 C C . ASN A 1 347 ? 16.918 0.289 -24.432 1.00 78.69 347 ASN A C 1
ATOM 2877 O O . ASN A 1 347 ? 17.484 0.875 -25.352 1.00 78.69 347 ASN A O 1
ATOM 2881 N N . ARG A 1 348 ? 17.367 -0.881 -23.950 1.00 72.81 348 ARG A N 1
ATOM 2882 C CA . ARG A 1 348 ? 18.514 -1.611 -24.528 1.00 72.81 348 ARG A CA 1
ATOM 2883 C C . ARG A 1 348 ? 18.200 -2.224 -25.894 1.00 72.81 348 ARG A C 1
ATOM 2885 O O . ARG A 1 348 ? 19.076 -2.250 -26.748 1.00 72.81 348 ARG A O 1
ATOM 2892 N N . GLY A 1 349 ? 16.970 -2.701 -26.093 1.00 69.88 349 GLY A N 1
ATOM 2893 C CA . GLY A 1 349 ? 16.494 -3.258 -27.366 1.00 69.88 349 GLY A CA 1
ATOM 2894 C C . GLY A 1 349 ? 16.097 -2.210 -28.414 1.00 69.88 349 GLY A C 1
ATOM 2895 O O . GLY A 1 349 ? 15.807 -2.563 -29.555 1.00 69.88 349 GLY A O 1
ATOM 2896 N N . ASN A 1 350 ? 16.076 -0.922 -28.060 1.00 76.75 350 ASN A N 1
ATOM 2897 C CA . ASN A 1 350 ? 15.824 0.152 -29.016 1.00 76.75 350 ASN A CA 1
ATOM 2898 C C . ASN A 1 350 ? 17.014 0.334 -29.968 1.00 76.75 350 ASN A C 1
ATOM 2900 O O . ASN A 1 350 ? 18.155 0.038 -29.622 1.00 76.75 350 ASN A O 1
ATOM 2904 N N . PHE A 1 351 ? 16.757 0.916 -31.144 1.00 75.12 351 PHE A N 1
ATOM 2905 C CA . PHE A 1 351 ? 17.770 1.187 -32.174 1.00 75.12 351 PHE A CA 1
ATOM 2906 C C . PHE A 1 351 ? 19.053 1.821 -31.614 1.00 75.12 351 PHE A C 1
ATOM 2908 O O . PHE A 1 351 ? 20.156 1.359 -31.893 1.00 75.12 351 PHE A O 1
ATOM 2915 N N . LEU A 1 352 ? 18.912 2.843 -30.766 1.00 73.50 352 LEU A N 1
ATOM 2916 C CA . LEU A 1 352 ? 20.050 3.515 -30.143 1.00 73.50 352 LEU A CA 1
ATOM 2917 C C . LEU A 1 352 ? 20.795 2.609 -29.147 1.00 73.50 352 LEU A C 1
ATOM 2919 O O . LEU A 1 352 ? 22.019 2.647 -29.095 1.00 73.50 352 LEU A O 1
ATOM 2923 N N . GLY A 1 353 ? 20.076 1.767 -28.401 1.00 72.50 353 GLY A N 1
ATOM 2924 C CA . GLY A 1 353 ? 20.668 0.784 -27.495 1.00 72.50 353 GLY A CA 1
ATOM 2925 C C . GLY A 1 353 ? 21.503 -0.251 -28.251 1.00 72.50 353 GLY A C 1
ATOM 2926 O O . GLY A 1 353 ? 22.660 -0.473 -27.906 1.00 72.50 353 GLY A O 1
ATOM 2927 N N . ILE A 1 354 ? 20.976 -0.788 -29.354 1.00 75.00 354 ILE A N 1
ATOM 2928 C CA . ILE A 1 354 ? 21.691 -1.731 -30.231 1.00 75.00 354 ILE A CA 1
ATOM 2929 C C . ILE A 1 354 ? 22.923 -1.072 -30.870 1.00 75.00 354 ILE A C 1
ATOM 2931 O O . ILE A 1 354 ? 23.953 -1.715 -31.068 1.00 75.00 354 ILE A O 1
ATOM 2935 N N . LEU A 1 355 ? 22.848 0.223 -31.198 1.00 73.81 355 LEU A N 1
ATOM 2936 C CA . LEU A 1 355 ? 23.971 0.930 -31.808 1.00 73.81 355 LEU A CA 1
ATOM 2937 C C . LEU A 1 355 ? 25.067 1.359 -30.821 1.00 73.81 355 LEU A C 1
ATOM 2939 O O . LEU A 1 355 ? 26.217 1.469 -31.250 1.00 73.81 355 LEU A O 1
ATOM 2943 N N . LEU A 1 356 ? 24.729 1.632 -29.557 1.00 70.12 356 LEU A N 1
ATOM 2944 C CA . LEU A 1 356 ? 25.657 2.177 -28.558 1.00 70.12 356 LEU A CA 1
ATOM 2945 C C . LEU A 1 356 ? 26.191 1.134 -27.562 1.00 70.12 356 LEU A C 1
ATOM 2947 O O . LEU A 1 356 ? 27.281 1.330 -27.029 1.00 70.12 356 LEU A O 1
ATOM 2951 N N . HIS A 1 357 ? 25.486 0.027 -27.304 1.00 62.75 357 HIS A N 1
ATOM 2952 C CA . HIS A 1 357 ? 25.901 -0.988 -26.324 1.00 62.75 357 HIS A CA 1
ATOM 2953 C C . HIS A 1 357 ? 26.901 -2.011 -26.890 1.00 62.75 357 HIS A C 1
ATOM 2955 O O . HIS A 1 357 ? 26.701 -3.216 -26.792 1.00 62.75 357 HIS A O 1
ATOM 2961 N N . ASN A 1 358 ? 28.019 -1.521 -27.428 1.00 56.41 358 ASN A N 1
ATOM 2962 C CA . ASN A 1 358 ? 29.235 -2.311 -27.625 1.00 56.41 358 ASN A CA 1
ATOM 2963 C C . ASN A 1 358 ? 30.143 -2.135 -26.396 1.00 56.41 358 ASN A C 1
ATOM 2965 O O . ASN A 1 358 ? 31.220 -1.552 -26.483 1.00 56.41 358 ASN A O 1
ATOM 2969 N N . THR A 1 359 ? 29.735 -2.629 -25.226 1.00 47.91 359 THR A N 1
ATOM 2970 C CA . THR A 1 359 ? 30.728 -2.920 -24.183 1.00 47.91 359 THR A CA 1
ATOM 2971 C C . THR A 1 359 ? 31.350 -4.257 -24.546 1.00 47.91 359 THR A C 1
ATOM 2973 O O . THR A 1 359 ? 30.941 -5.298 -24.033 1.00 47.91 359 THR A O 1
ATOM 2976 N N . LYS A 1 360 ? 32.307 -4.249 -25.483 1.00 45.50 360 LYS A N 1
ATOM 2977 C CA . LYS A 1 360 ? 33.271 -5.344 -25.539 1.00 45.50 360 LYS A CA 1
ATOM 2978 C C . LYS A 1 360 ? 33.901 -5.391 -24.149 1.00 45.50 360 LYS A C 1
ATOM 2980 O O . LYS A 1 360 ? 34.628 -4.475 -23.777 1.00 45.50 360 LYS A O 1
ATOM 2985 N N . ILE A 1 361 ? 33.567 -6.407 -23.361 1.00 45.62 361 ILE A N 1
ATOM 2986 C CA . ILE A 1 361 ? 34.429 -6.807 -22.256 1.00 45.62 361 ILE A CA 1
ATOM 2987 C C . ILE A 1 361 ? 35.623 -7.433 -22.968 1.00 45.62 361 ILE A C 1
ATOM 2989 O O . ILE A 1 361 ? 35.627 -8.624 -23.272 1.00 45.62 361 ILE A O 1
ATOM 2993 N N . GLU A 1 362 ? 36.577 -6.598 -23.372 1.00 39.56 362 GLU A N 1
ATOM 2994 C CA . GLU A 1 362 ? 37.903 -7.099 -23.677 1.00 39.56 362 GLU A CA 1
ATOM 2995 C C . GLU A 1 362 ? 38.423 -7.626 -22.345 1.00 39.56 362 GLU A C 1
ATOM 2997 O O . GLU A 1 362 ? 38.739 -6.868 -21.429 1.00 39.56 362 GLU A O 1
ATOM 3002 N N . ASN A 1 363 ? 38.387 -8.950 -22.197 1.00 39.62 363 ASN A N 1
ATOM 3003 C CA . ASN A 1 363 ? 39.175 -9.620 -21.185 1.00 39.62 363 ASN A CA 1
ATOM 3004 C C . ASN A 1 363 ? 40.627 -9.269 -21.512 1.00 39.62 363 ASN A C 1
ATOM 3006 O O . ASN A 1 363 ? 41.221 -9.885 -22.395 1.00 39.62 363 ASN A O 1
ATOM 3010 N N . CYS A 1 364 ? 41.164 -8.237 -20.861 1.00 34.34 364 CYS A N 1
ATOM 3011 C CA . CYS A 1 364 ? 42.598 -8.008 -20.814 1.00 34.34 364 CYS A CA 1
ATOM 3012 C C . CYS A 1 364 ? 43.208 -9.221 -20.108 1.00 34.34 364 CYS A C 1
ATOM 3014 O O . CYS A 1 364 ? 43.152 -9.320 -18.882 1.00 34.34 364 CYS A O 1
ATOM 3016 N N . THR A 1 365 ? 43.680 -10.177 -20.905 1.00 35.03 365 THR A N 1
ATOM 3017 C CA . THR A 1 365 ? 44.603 -11.233 -20.486 1.00 35.03 365 THR A CA 1
ATOM 3018 C C . THR A 1 365 ? 45.983 -10.660 -20.252 1.00 35.03 365 THR A C 1
ATOM 3020 O O . THR A 1 365 ? 46.407 -9.859 -21.120 1.00 35.03 365 THR A O 1
#

Solvent-accessible surface area (backbone atoms only — not comparable to full-atom values): 22418 Å² total; per-residue (Å²): 135,81,87,86,85,78,88,74,82,79,75,82,69,85,71,75,67,41,38,95,81,60,46,77,78,80,88,59,67,67,48,58,19,79,80,80,69,49,48,29,42,25,74,84,71,75,42,60,77,89,50,54,91,75,57,91,74,45,72,41,79,68,49,65,67,62,70,61,77,91,63,94,79,71,93,78,74,77,72,72,84,70,62,65,76,80,73,72,73,96,68,72,101,62,96,70,82,72,76,47,60,13,73,22,87,92,40,84,49,46,25,38,90,98,48,65,25,57,42,70,64,38,46,48,52,46,50,50,51,55,44,65,71,49,47,61,62,42,52,48,52,61,68,69,46,52,71,63,54,49,52,47,53,52,49,50,54,53,48,53,51,52,43,50,56,50,48,54,50,44,54,49,49,53,52,52,50,51,56,52,50,57,50,50,61,56,44,40,69,57,77,78,50,82,80,85,76,76,83,83,74,89,46,74,46,67,36,92,86,80,68,47,81,30,47,59,67,48,38,60,60,47,52,56,54,51,49,36,56,58,52,65,73,55,90,64,59,39,84,62,82,70,56,73,82,53,46,77,42,22,31,63,54,73,38,82,92,73,67,25,19,35,61,45,50,29,84,71,27,67,86,81,44,81,82,83,84,63,85,89,35,33,53,42,50,48,71,43,83,96,65,73,52,84,52,100,51,49,43,38,42,40,49,88,73,36,41,89,66,56,65,48,70,59,52,53,53,41,50,53,38,51,54,46,48,56,48,48,55,51,45,53,55,47,51,51,53,50,52,52,50,52,50,54,50,53,51,46,74,31,74,65,27,57,71,65,68,74,76,73,81,74,77,83,124

Mean predicted aligned error: 19.26 Å